Protein AF-G7II42-F1 (afdb_monomer)

Mean predicted aligned error: 12.79 Å

Sequence (200 aa):
MYIFYPSDPYLKIVRLKLKKIKVHRVPHITVDISMLFTLRVQNVDVYSMDFGAVDVAVSYRGKPLGHVTSKNGHVRAMGSSFVDADAEFSGIGVLPEIVLLLEDLAKGMVPFDTVSQVRGKMGILFFYFPIKAKLSCAVLVSTINQTIIRQHCLYEGQPPPLAWQVQPLLEHHVFPANFAKNLGFQDFRIRKKGTSAGRK

InterPro domains:
  IPR004864 Late embryogenesis abundant protein, LEA_2 subgroup [PF03168] (38-131)
  IPR044839 Protein NDR1-like [PTHR31234] (2-153)

Foldseek 3Di:
DPPPDFDAWDKDFAFKFWDDWDFDPPPFTFIKTKMKTKMKTFGQAQWKWWWAWKKKFKAAPLHTQGIWTWHTDIAHGRGIDIIMIIDIRTGHGDDPSVVVVVVCVVVQKGKMKMKIKIWTWTDDDPDTDTHIWIKIKIFIAGNVVSGTPDMDMDTPPDDPDPVVVPDDDDDPPPPDPCSVVVVPPDPPPPPDPDDDPDDD

Secondary structure (DSSP, 8-state):
---SSPPPPEEEEEEEEEEEEEEE-SSS-EEEEEEEEEEEEE--SSSEEEEEEEEEEEEETTEEEEEEEPPPEEE-TT-EEEEEEEEEEEEEES-HHHHHHHHHHHHTEEEEEEEEEEEEEEEETTEEEEEEEEEEEEEEEETTTTEEEEEEEEETTPPPPGGGTT--S-------TTHHHHTT----------------

Organism: Medicago truncatula (NCBI:txid3880)

Radius of gyration: 19.49 Å; Cα contacts (8 Å, |Δi|>4): 402; chains: 1; bounding box: 52×41×62 Å

Structure (mmCIF, N/CA/C/O backbone):
data_AF-G7II42-F1
#
_entry.id   AF-G7II42-F1
#
loop_
_atom_site.group_PDB
_atom_site.id
_atom_site.type_symbol
_atom_site.label_atom_id
_atom_site.label_alt_id
_atom_site.label_comp_id
_atom_site.label_asym_id
_atom_site.label_entity_id
_atom_site.label_seq_id
_atom_site.pdbx_PDB_ins_code
_atom_site.Cartn_x
_atom_site.Cartn_y
_atom_site.Cartn_z
_atom_site.occupancy
_atom_site.B_iso_or_equiv
_atom_site.auth_seq_id
_atom_site.auth_comp_id
_atom_site.auth_asym_id
_atom_site.auth_atom_id
_atom_site.pdbx_PDB_model_num
ATOM 1 N N . MET A 1 1 ? 23.371 -15.135 -23.039 1.00 35.47 1 MET A N 1
ATOM 2 C CA . MET A 1 1 ? 23.700 -13.804 -22.485 1.00 35.47 1 MET A CA 1
ATOM 3 C C . MET A 1 1 ? 22.418 -12.967 -22.472 1.00 35.47 1 MET A C 1
ATOM 5 O O . MET A 1 1 ? 22.012 -12.511 -23.528 1.00 35.47 1 MET A O 1
ATOM 9 N N . TYR A 1 2 ? 21.725 -12.850 -21.333 1.00 44.44 2 TYR A N 1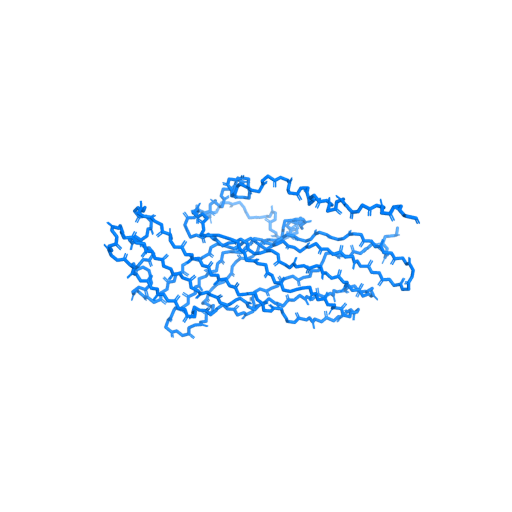
ATOM 10 C CA . TYR A 1 2 ? 20.439 -12.130 -21.201 1.00 44.44 2 TYR A CA 1
ATOM 11 C C . TYR A 1 2 ? 20.632 -10.835 -20.388 1.00 44.44 2 TYR A C 1
ATOM 13 O O . TYR A 1 2 ? 20.149 -10.721 -19.272 1.00 44.44 2 TYR A O 1
ATOM 21 N N . ILE A 1 3 ? 21.394 -9.876 -20.925 1.00 52.38 3 ILE A N 1
ATOM 22 C CA . ILE A 1 3 ? 21.749 -8.620 -20.222 1.00 52.38 3 ILE A CA 1
ATOM 23 C C . ILE A 1 3 ? 20.684 -7.516 -20.421 1.00 52.38 3 ILE A C 1
ATOM 25 O O . ILE A 1 3 ? 20.715 -6.496 -19.746 1.00 52.38 3 ILE A O 1
ATOM 29 N N . PHE A 1 4 ? 19.704 -7.721 -21.310 1.00 57.59 4 PHE A N 1
ATOM 30 C CA . PHE A 1 4 ? 18.747 -6.679 -21.722 1.00 57.59 4 PHE A CA 1
ATOM 31 C C . PHE A 1 4 ? 17.280 -6.970 -21.380 1.00 57.59 4 PHE A C 1
ATOM 33 O O . PHE A 1 4 ? 16.399 -6.245 -21.841 1.00 57.59 4 PHE A O 1
ATOM 40 N N . TYR A 1 5 ? 16.984 -8.030 -20.621 1.00 63.94 5 TYR A N 1
ATOM 41 C CA . TYR A 1 5 ? 15.602 -8.266 -20.203 1.00 63.94 5 TYR A CA 1
ATOM 42 C C . TYR A 1 5 ? 15.265 -7.341 -19.022 1.00 63.94 5 TYR A C 1
ATOM 44 O O . TYR A 1 5 ? 16.050 -7.300 -18.076 1.00 63.94 5 TYR A O 1
ATOM 52 N N . PRO A 1 6 ? 14.151 -6.588 -19.071 1.00 67.31 6 PRO A N 1
ATOM 53 C CA . PRO A 1 6 ? 13.771 -5.681 -17.992 1.00 67.31 6 PRO A CA 1
ATOM 54 C C . PRO A 1 6 ? 13.494 -6.461 -16.703 1.00 67.31 6 PRO A C 1
ATOM 56 O O . PRO A 1 6 ? 12.805 -7.484 -16.735 1.00 67.31 6 PRO A O 1
ATOM 59 N N . SER A 1 7 ? 14.027 -5.978 -15.584 1.00 71.62 7 SER A N 1
ATOM 60 C CA . SER A 1 7 ? 13.770 -6.546 -14.265 1.00 71.62 7 SER A CA 1
ATOM 61 C C . SER A 1 7 ? 12.446 -6.027 -13.707 1.00 71.62 7 SER A C 1
ATOM 63 O O . SER A 1 7 ? 11.923 -4.988 -14.117 1.00 71.62 7 SER A O 1
ATOM 65 N N . ASP A 1 8 ? 11.877 -6.751 -12.745 1.00 74.12 8 ASP A N 1
ATOM 66 C CA . ASP A 1 8 ? 10.716 -6.236 -12.032 1.00 74.12 8 ASP A CA 1
ATOM 67 C C . ASP A 1 8 ? 11.127 -5.087 -11.093 1.00 74.12 8 ASP A C 1
ATOM 69 O O . ASP A 1 8 ? 12.147 -5.175 -10.399 1.00 74.12 8 ASP A O 1
ATOM 73 N N . PRO A 1 9 ? 10.334 -4.005 -11.020 1.00 77.50 9 PRO A N 1
ATOM 74 C CA . PRO A 1 9 ? 10.596 -2.904 -10.106 1.00 77.50 9 PRO A CA 1
ATOM 75 C C . PRO A 1 9 ? 10.522 -3.362 -8.650 1.00 77.50 9 PRO A C 1
ATOM 77 O O . PRO A 1 9 ? 9.603 -4.073 -8.234 1.00 77.50 9 PRO A O 1
ATOM 80 N N . TYR A 1 10 ? 11.448 -2.865 -7.837 1.00 81.81 10 TYR A N 1
ATOM 81 C CA . TYR A 1 10 ? 11.448 -3.114 -6.407 1.00 81.81 10 TYR A CA 1
ATOM 82 C C . TYR A 1 10 ? 10.415 -2.215 -5.720 1.00 81.81 10 TYR A C 1
ATOM 84 O O . TYR A 1 10 ? 10.501 -0.985 -5.751 1.00 81.81 10 TYR A O 1
ATOM 92 N N . LEU A 1 11 ? 9.421 -2.836 -5.090 1.00 81.69 11 LEU A N 1
ATOM 93 C CA . LEU A 1 11 ? 8.343 -2.155 -4.373 1.00 81.69 11 LEU A CA 1
ATOM 94 C C . LEU A 1 11 ? 8.573 -2.263 -2.871 1.00 81.69 11 LEU A C 1
ATOM 96 O O . LEU A 1 11 ? 8.838 -3.350 -2.370 1.00 81.69 11 LEU A O 1
ATOM 100 N N . LYS A 1 12 ? 8.450 -1.163 -2.130 1.00 83.75 12 LYS A N 1
ATOM 101 C CA . LYS A 1 12 ? 8.554 -1.188 -0.667 1.00 83.75 12 LYS A CA 1
ATOM 102 C C . LYS A 1 12 ? 7.555 -0.244 -0.026 1.00 83.75 12 LYS A C 1
ATOM 104 O O . LYS A 1 12 ? 7.500 0.932 -0.375 1.00 83.75 12 LYS A O 1
ATOM 109 N N . ILE A 1 13 ? 6.821 -0.730 0.969 1.00 85.31 13 ILE A N 1
ATOM 110 C CA . ILE A 1 13 ? 5.979 0.121 1.810 1.00 85.31 13 ILE A CA 1
ATOM 111 C C . ILE A 1 13 ? 6.908 0.864 2.774 1.00 85.31 13 ILE A C 1
ATOM 113 O O . ILE A 1 13 ? 7.553 0.258 3.627 1.00 85.31 13 ILE A O 1
ATOM 117 N N . VAL A 1 14 ? 7.041 2.180 2.603 1.00 86.38 14 VAL A N 1
ATOM 118 C CA . VAL A 1 14 ? 7.910 3.006 3.463 1.00 86.38 14 VAL A CA 1
ATOM 119 C C . VAL A 1 14 ? 7.135 3.674 4.584 1.00 86.38 14 VAL A C 1
ATOM 121 O O . VAL A 1 14 ? 7.700 3.942 5.643 1.00 86.38 14 VAL A O 1
ATOM 124 N N . ARG A 1 15 ? 5.843 3.932 4.372 1.00 85.56 15 ARG A N 1
ATOM 125 C CA . ARG A 1 15 ? 4.982 4.536 5.382 1.00 85.56 15 ARG A CA 1
ATOM 126 C C . ARG A 1 15 ? 3.565 4.011 5.263 1.00 85.56 15 ARG A C 1
ATOM 128 O O . ARG A 1 15 ? 3.052 3.838 4.162 1.00 85.56 15 ARG A O 1
ATOM 135 N N . LEU A 1 16 ? 2.937 3.817 6.412 1.00 86.25 16 LEU A N 1
ATOM 136 C CA . LEU A 1 16 ? 1.522 3.510 6.528 1.00 86.25 16 LEU A CA 1
ATOM 137 C C . LEU A 1 16 ? 0.970 4.356 7.670 1.00 86.25 16 LEU A C 1
ATOM 139 O O . LEU A 1 16 ? 1.427 4.245 8.807 1.00 86.25 16 LEU A O 1
ATOM 143 N N . LYS A 1 17 ? 0.029 5.242 7.349 1.00 84.81 17 LYS A N 1
ATOM 144 C CA . LYS A 1 17 ? -0.567 6.182 8.295 1.00 84.81 17 LYS A CA 1
ATOM 145 C C . LYS A 1 17 ? -2.069 5.970 8.365 1.00 84.81 17 LYS A C 1
ATOM 147 O O . LYS A 1 17 ? -2.764 6.116 7.366 1.00 84.81 17 LYS A O 1
ATOM 152 N N . LEU A 1 18 ? -2.579 5.700 9.559 1.00 84.25 18 LEU A N 1
ATOM 153 C CA . LEU A 1 18 ? -4.013 5.660 9.817 1.00 84.25 18 LEU A CA 1
ATOM 154 C C . LEU A 1 18 ? -4.521 7.104 9.940 1.00 84.25 18 LEU A C 1
ATOM 156 O O . LEU A 1 18 ? -4.151 7.818 10.869 1.00 84.25 18 LEU A O 1
ATOM 160 N N . LYS A 1 19 ? -5.297 7.571 8.958 1.00 85.62 19 LYS A N 1
ATOM 161 C CA . LYS A 1 19 ? -5.809 8.949 8.909 1.00 85.62 19 LYS A CA 1
ATOM 162 C C . LYS A 1 19 ? -7.048 9.117 9.775 1.00 85.62 19 LYS A C 1
ATOM 164 O O . LYS A 1 19 ? -7.160 10.106 10.494 1.00 85.62 19 LYS A O 1
ATOM 169 N N . LYS A 1 20 ? -7.996 8.188 9.666 1.00 83.75 20 LYS A N 1
ATOM 170 C CA . LYS A 1 20 ? -9.305 8.322 10.301 1.00 83.75 20 LYS A CA 1
ATOM 171 C C . LYS A 1 20 ? -9.901 6.961 10.603 1.00 83.75 20 LYS A C 1
ATOM 173 O O . LYS A 1 20 ? -9.785 6.051 9.795 1.00 83.75 20 LYS A O 1
ATOM 178 N N . ILE A 1 21 ? -10.560 6.857 11.749 1.00 81.00 21 ILE A N 1
ATOM 179 C CA . ILE A 1 21 ? -11.381 5.707 12.113 1.00 81.00 21 ILE A CA 1
ATOM 180 C C . ILE A 1 21 ? -12.701 6.269 12.614 1.00 81.00 21 ILE A C 1
ATOM 182 O O . ILE A 1 21 ? -12.714 7.096 13.526 1.00 81.00 21 ILE A O 1
ATOM 186 N N . LYS A 1 22 ? -13.808 5.859 12.011 1.00 82.00 22 LYS A N 1
ATOM 187 C CA . LYS A 1 22 ? -15.149 6.195 12.477 1.00 82.00 22 LYS A CA 1
ATOM 188 C C . LYS A 1 22 ? -15.902 4.908 12.728 1.00 82.00 22 LYS A C 1
ATOM 190 O O . LYS A 1 22 ? -15.990 4.068 11.846 1.00 82.00 22 LYS A O 1
ATOM 195 N N . VAL A 1 23 ? -16.464 4.778 13.919 1.00 80.31 23 VAL A N 1
ATOM 196 C CA . VAL A 1 23 ? -17.334 3.655 14.261 1.00 80.31 23 VAL A CA 1
ATOM 197 C C . VAL A 1 23 ? -18.765 4.166 14.252 1.00 80.31 23 VAL A C 1
ATOM 199 O O . VAL A 1 23 ? -19.125 5.013 15.071 1.00 80.31 23 VAL A O 1
ATOM 202 N N . HIS A 1 24 ? -19.578 3.660 13.335 1.00 80.75 24 HIS A N 1
ATOM 203 C CA . HIS A 1 24 ? -21.011 3.914 13.312 1.00 80.75 24 HIS A CA 1
ATOM 204 C C . HIS A 1 24 ? -21.703 2.775 14.054 1.00 80.75 24 HIS A C 1
ATOM 206 O O . HIS A 1 24 ? -21.434 1.609 13.794 1.00 80.75 24 HIS A O 1
ATOM 212 N N . ARG A 1 25 ? -22.555 3.103 15.030 1.00 72.75 25 ARG A N 1
ATOM 213 C CA . ARG A 1 25 ? -23.251 2.108 15.870 1.00 72.75 25 ARG A CA 1
ATOM 214 C C . ARG A 1 25 ? -24.698 1.845 15.435 1.00 72.75 25 ARG A C 1
ATOM 216 O O . ARG A 1 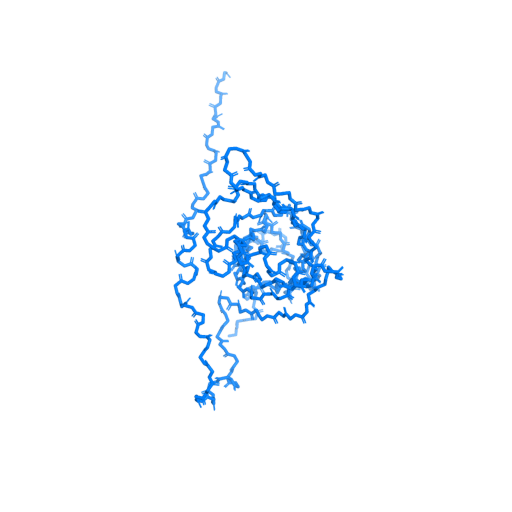25 ? -25.312 0.927 15.962 1.00 72.75 25 ARG A O 1
ATOM 223 N N . VAL A 1 26 ? -25.247 2.641 14.513 1.00 69.38 26 VAL A N 1
ATOM 224 C CA . VAL A 1 26 ? -26.668 2.620 14.116 1.00 69.38 26 VAL A CA 1
ATOM 225 C C . VAL A 1 26 ? -26.775 2.769 12.590 1.00 69.38 26 VAL A C 1
ATOM 227 O O . VAL A 1 26 ? -26.099 3.648 12.054 1.00 69.38 26 VAL A O 1
ATOM 230 N N . PRO A 1 27 ? -27.607 1.974 11.879 1.00 64.88 27 PRO A N 1
ATOM 231 C CA . PRO A 1 27 ? -28.456 0.872 12.367 1.00 64.88 27 PRO A CA 1
ATOM 232 C C . PRO A 1 27 ? -27.697 -0.445 12.633 1.00 64.88 27 PRO A C 1
ATOM 234 O O . PRO A 1 27 ? -28.205 -1.305 13.345 1.00 64.88 27 PRO A O 1
ATOM 237 N N . HIS A 1 28 ? -26.470 -0.584 12.122 1.00 72.00 28 HIS A N 1
ATOM 238 C CA . HIS A 1 28 ? -25.566 -1.711 12.374 1.00 72.00 28 HIS A CA 1
ATOM 239 C C . HIS A 1 28 ? -24.175 -1.187 12.754 1.00 72.00 28 HIS A C 1
ATOM 241 O O . HIS A 1 28 ? -23.817 -0.075 12.364 1.00 72.00 28 HIS A O 1
ATOM 247 N N . ILE A 1 29 ? -23.388 -1.976 13.498 1.00 73.38 29 ILE A N 1
ATOM 248 C CA . ILE A 1 29 ? -22.002 -1.611 13.821 1.00 73.38 29 ILE A CA 1
ATOM 249 C C . ILE A 1 29 ? -21.168 -1.695 12.540 1.00 73.38 29 ILE A C 1
ATOM 251 O O . ILE A 1 29 ? -20.932 -2.788 12.024 1.00 73.38 29 ILE A O 1
ATOM 255 N N . THR A 1 30 ? -20.721 -0.548 12.039 1.00 77.38 30 THR A N 1
ATOM 256 C CA . THR A 1 30 ? -19.795 -0.453 10.911 1.00 77.38 30 THR A CA 1
ATOM 257 C C . THR A 1 30 ? -18.585 0.386 11.283 1.00 77.38 30 THR A C 1
ATOM 259 O O . THR A 1 30 ? -18.653 1.279 12.134 1.00 77.38 30 THR A O 1
ATOM 262 N N . VAL A 1 31 ? -17.453 0.084 10.657 1.00 79.19 31 VAL A N 1
ATOM 263 C CA . VAL A 1 31 ? -16.225 0.856 10.836 1.00 79.19 31 VAL A CA 1
ATOM 264 C C . VAL A 1 31 ? -15.793 1.409 9.490 1.00 79.19 31 VAL A C 1
ATOM 266 O O . VAL A 1 31 ? -15.633 0.662 8.526 1.00 79.19 31 VAL A O 1
ATOM 269 N N . ASP A 1 32 ? -15.579 2.719 9.454 1.00 83.00 32 ASP A N 1
ATOM 270 C CA . ASP A 1 32 ? -14.931 3.391 8.343 1.00 83.00 32 ASP A CA 1
ATOM 2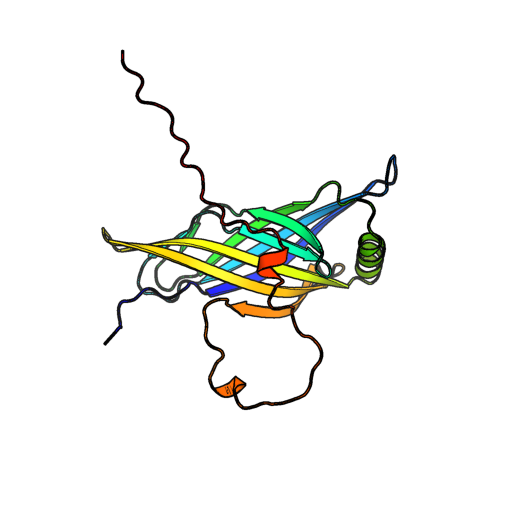71 C C . ASP A 1 32 ? -13.488 3.679 8.723 1.00 83.00 32 ASP A C 1
ATOM 273 O O . ASP A 1 32 ? -13.210 4.256 9.780 1.00 83.00 32 ASP A O 1
ATOM 277 N N . ILE A 1 33 ? -12.567 3.291 7.855 1.00 82.56 33 ILE A N 1
ATOM 278 C CA . ILE A 1 33 ? -11.140 3.424 8.083 1.00 82.56 33 ILE A CA 1
ATOM 279 C C . ILE A 1 33 ? -10.513 4.105 6.879 1.00 82.56 33 ILE A C 1
ATOM 281 O O . ILE A 1 33 ? -10.601 3.617 5.757 1.00 82.56 33 ILE A O 1
ATOM 285 N N . SER A 1 34 ? -9.827 5.213 7.125 1.00 86.12 34 SER A N 1
ATOM 286 C CA . SER A 1 34 ? -9.025 5.905 6.126 1.00 86.12 34 SER A CA 1
ATOM 287 C C . SER A 1 34 ? -7.548 5.713 6.448 1.00 86.12 34 SER A C 1
ATOM 289 O O . SER A 1 34 ? -7.109 5.996 7.567 1.00 86.12 34 SER A O 1
ATOM 291 N N . MET A 1 35 ? -6.764 5.274 5.471 1.00 85.19 35 MET A N 1
ATOM 292 C CA . MET A 1 35 ? -5.321 5.067 5.586 1.00 85.19 35 MET A CA 1
ATOM 293 C C . MET A 1 35 ? -4.596 5.755 4.433 1.00 85.19 35 MET A C 1
ATOM 295 O O . MET A 1 35 ? -5.143 5.926 3.353 1.00 85.19 35 MET A O 1
ATOM 299 N N . LEU A 1 36 ? -3.345 6.132 4.657 1.00 86.62 36 LEU A N 1
ATOM 300 C CA . LEU A 1 36 ? -2.440 6.620 3.629 1.00 86.62 36 LEU A CA 1
ATOM 301 C C . LEU A 1 36 ? -1.220 5.709 3.590 1.00 86.62 36 LEU A C 1
ATOM 303 O O . LEU A 1 36 ? -0.508 5.570 4.588 1.00 86.62 36 LEU A O 1
ATOM 307 N N . PHE A 1 37 ? -0.986 5.115 2.430 1.00 86.88 37 PHE A N 1
ATOM 308 C CA . PHE A 1 37 ? 0.178 4.295 2.147 1.00 86.88 37 PHE A CA 1
ATOM 309 C C . PHE A 1 37 ? 1.157 5.109 1.312 1.00 86.88 37 PHE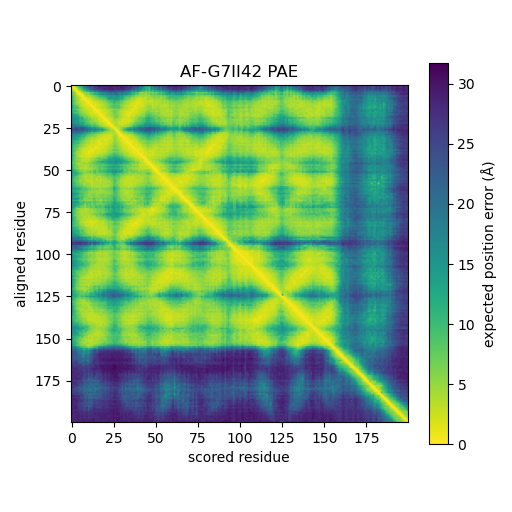 A C 1
ATOM 311 O O . PHE A 1 37 ? 0.773 5.665 0.290 1.00 86.88 37 PHE A O 1
ATOM 318 N N . THR A 1 38 ? 2.422 5.138 1.714 1.00 87.81 38 THR A N 1
ATOM 319 C CA . THR A 1 38 ? 3.506 5.652 0.876 1.00 87.81 38 THR A CA 1
ATOM 320 C C . THR A 1 38 ? 4.349 4.469 0.431 1.00 87.81 38 THR A C 1
ATOM 322 O O . THR A 1 38 ? 4.980 3.780 1.242 1.00 87.81 38 THR A O 1
ATOM 325 N N . LEU A 1 39 ? 4.352 4.237 -0.875 1.00 86.62 39 LEU A N 1
ATOM 326 C CA . LEU A 1 39 ? 5.123 3.203 -1.543 1.00 86.62 39 LEU A CA 1
ATOM 327 C C . LEU A 1 39 ? 6.361 3.823 -2.173 1.00 86.62 39 LEU A C 1
ATOM 329 O O . LEU A 1 39 ? 6.284 4.838 -2.859 1.00 86.62 39 LEU A O 1
ATOM 333 N N . ARG A 1 40 ? 7.510 3.188 -1.983 1.00 86.94 40 ARG A N 1
ATOM 334 C CA . ARG A 1 40 ? 8.713 3.467 -2.755 1.00 86.94 40 ARG A CA 1
ATOM 335 C C . ARG A 1 40 ? 8.772 2.478 -3.907 1.00 86.94 40 ARG A C 1
ATOM 337 O O . ARG A 1 40 ? 8.883 1.275 -3.679 1.00 86.94 40 ARG A O 1
ATOM 344 N N . VAL A 1 41 ? 8.706 3.003 -5.121 1.00 85.38 41 VAL A N 1
ATOM 345 C CA . VAL A 1 41 ? 8.922 2.254 -6.358 1.00 85.38 41 VAL A CA 1
ATOM 346 C C . VAL A 1 41 ? 10.341 2.546 -6.808 1.00 85.38 41 VAL A C 1
ATOM 348 O O . VAL A 1 41 ? 10.670 3.691 -7.114 1.00 85.38 41 VAL A O 1
ATOM 351 N N . GLN A 1 42 ? 11.196 1.535 -6.805 1.00 84.50 42 GLN A N 1
ATOM 352 C CA . GLN A 1 42 ? 12.576 1.645 -7.243 1.00 84.50 42 GLN A CA 1
ATOM 353 C C . GLN A 1 42 ? 12.768 0.848 -8.526 1.00 84.50 42 GLN A C 1
ATOM 355 O O . GLN A 1 42 ? 12.502 -0.348 -8.587 1.00 84.50 42 GLN A O 1
ATOM 360 N N . ASN A 1 43 ? 13.246 1.543 -9.544 1.00 83.88 43 ASN A N 1
ATOM 361 C CA . ASN A 1 43 ? 13.631 0.964 -10.808 1.00 83.88 43 ASN A CA 1
ATOM 362 C C . ASN A 1 43 ? 15.132 0.675 -10.755 1.00 83.88 43 ASN A C 1
ATOM 364 O O . ASN A 1 43 ? 15.926 1.599 -10.591 1.00 83.88 43 ASN A O 1
ATOM 368 N N . VAL A 1 44 ? 15.510 -0.598 -10.831 1.00 79.81 44 VAL A N 1
ATOM 369 C CA . VAL A 1 44 ? 16.920 -1.023 -10.847 1.00 79.81 44 VAL A CA 1
ATOM 370 C C . VAL A 1 44 ? 17.488 -1.080 -12.265 1.00 79.81 44 VAL A C 1
ATOM 372 O O . VAL A 1 44 ? 18.700 -1.190 -12.435 1.00 79.81 44 VAL A O 1
ATOM 375 N N . ASP A 1 45 ? 16.631 -0.960 -13.278 1.00 76.38 45 ASP A N 1
ATOM 376 C CA . ASP A 1 45 ? 17.021 -1.077 -14.671 1.00 76.38 45 ASP A CA 1
ATOM 377 C C . ASP A 1 45 ? 17.483 0.253 -15.269 1.00 76.38 45 ASP A C 1
ATOM 379 O O . ASP A 1 45 ? 17.137 1.353 -14.826 1.00 76.38 45 ASP A O 1
ATOM 383 N N . VAL A 1 46 ? 18.247 0.136 -16.354 1.00 77.38 46 VAL A N 1
ATOM 384 C CA . VAL A 1 46 ? 18.742 1.261 -17.164 1.00 77.38 46 VAL A CA 1
ATOM 385 C C . VAL A 1 46 ? 17.659 1.910 -18.035 1.00 77.38 46 VAL A C 1
ATOM 387 O O . VAL A 1 46 ? 17.894 2.950 -18.647 1.00 77.38 46 VAL A O 1
ATOM 390 N N . TYR A 1 47 ? 16.470 1.312 -18.102 1.00 81.00 47 TYR A N 1
ATOM 391 C CA . TYR A 1 47 ? 15.320 1.827 -18.846 1.00 81.00 47 TYR A CA 1
ATOM 392 C C . TYR A 1 47 ? 14.456 2.694 -17.940 1.00 81.00 47 TYR A C 1
ATOM 394 O O . TYR A 1 47 ? 14.342 2.407 -16.757 1.00 81.00 47 TYR A O 1
ATOM 402 N N . SER A 1 48 ? 13.801 3.727 -18.468 1.00 82.12 48 SER A N 1
ATOM 403 C CA . SER A 1 48 ? 12.776 4.443 -17.700 1.00 82.12 48 SER A CA 1
ATOM 404 C C . SER A 1 48 ? 11.497 3.613 -17.596 1.00 82.12 48 SER A C 1
ATOM 406 O O . SER A 1 48 ? 11.162 2.855 -18.508 1.00 82.12 48 SER A O 1
ATOM 408 N N . MET A 1 49 ? 10.772 3.767 -16.493 1.00 82.44 49 MET A N 1
ATOM 409 C CA . MET A 1 49 ? 9.548 3.032 -16.213 1.00 82.44 49 MET A CA 1
ATOM 410 C C . MET A 1 49 ? 8.368 3.986 -16.056 1.00 82.44 49 MET A C 1
ATOM 412 O O . MET A 1 49 ? 8.302 4.757 -15.100 1.00 82.44 49 MET A O 1
ATOM 416 N N . ASP A 1 50 ? 7.393 3.861 -16.949 1.00 84.00 50 ASP A N 1
ATOM 417 C CA . ASP A 1 50 ? 6.076 4.471 -16.810 1.00 84.00 50 ASP A CA 1
ATOM 418 C C . ASP A 1 50 ? 5.118 3.437 -16.235 1.00 84.00 50 ASP A C 1
ATOM 420 O O . ASP A 1 50 ? 4.768 2.453 -16.892 1.00 84.00 50 ASP A O 1
ATOM 424 N N . PHE A 1 51 ? 4.665 3.635 -15.005 1.00 79.12 51 PHE A N 1
ATOM 425 C CA . PHE A 1 51 ? 3.666 2.761 -14.407 1.00 79.12 51 PHE A CA 1
ATOM 426 C C . PHE A 1 51 ? 2.316 3.455 -14.309 1.00 79.12 51 PHE A C 1
ATOM 428 O O . PHE A 1 51 ? 2.202 4.671 -14.138 1.00 79.12 51 PHE A O 1
ATOM 435 N N . GLY A 1 52 ? 1.266 2.651 -14.473 1.00 80.88 52 GLY A N 1
ATOM 436 C CA . GLY A 1 52 ? -0.098 3.097 -14.242 1.00 80.88 52 GLY A CA 1
ATOM 437 C C . 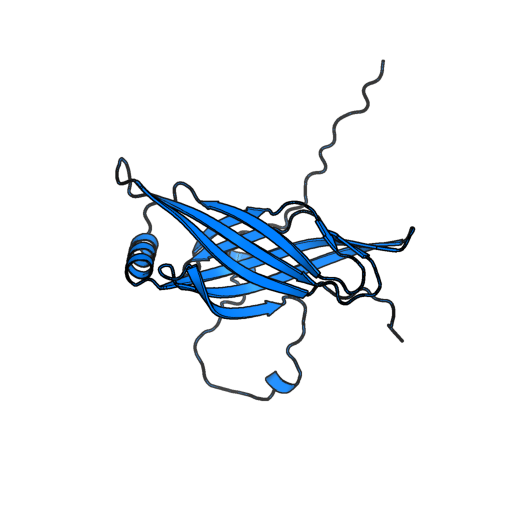GLY A 1 52 ? -0.368 3.293 -12.751 1.00 80.88 52 GLY A C 1
ATOM 438 O O . GLY A 1 52 ? 0.537 3.508 -11.952 1.00 80.88 52 GLY A O 1
ATOM 439 N N . ALA A 1 53 ? -1.633 3.195 -12.363 1.00 79.50 53 ALA A N 1
ATOM 440 C CA . ALA A 1 53 ? -1.986 3.130 -10.952 1.00 79.50 53 ALA A CA 1
ATOM 441 C C . ALA A 1 53 ? -1.373 1.879 -10.296 1.00 79.50 53 ALA A C 1
ATOM 443 O O . ALA A 1 53 ? -1.398 0.790 -10.880 1.00 79.50 53 ALA A O 1
ATOM 444 N N . VAL A 1 54 ? -0.840 2.038 -9.086 1.00 82.19 54 VAL A N 1
ATOM 445 C CA . VAL A 1 54 ? -0.496 0.925 -8.200 1.00 82.19 54 VAL A CA 1
ATOM 446 C C . VAL A 1 54 ? -1.759 0.532 -7.456 1.00 82.19 54 VAL A C 1
ATOM 448 O O . VAL A 1 54 ? -2.326 1.360 -6.747 1.00 82.19 54 VAL A O 1
ATOM 451 N N . ASP A 1 55 ? -2.202 -0.706 -7.634 1.00 83.88 55 ASP A N 1
ATOM 452 C CA . ASP A 1 55 ? -3.329 -1.256 -6.887 1.00 83.88 55 ASP A CA 1
ATOM 453 C C . ASP A 1 55 ? -2.799 -1.922 -5.615 1.00 83.88 55 ASP A C 1
ATOM 455 O O . ASP A 1 55 ? -1.874 -2.730 -5.677 1.00 83.88 55 ASP A O 1
ATOM 459 N N . VAL A 1 56 ? -3.335 -1.552 -4.461 1.00 85.12 56 VAL A N 1
ATOM 460 C CA . VAL A 1 56 ? -2.994 -2.108 -3.156 1.00 85.12 56 VAL A CA 1
ATOM 461 C C . VAL A 1 56 ? -4.268 -2.639 -2.529 1.00 85.12 56 VAL A C 1
ATOM 463 O O . VAL A 1 56 ? -5.104 -1.876 -2.048 1.00 85.12 56 VAL A O 1
ATOM 466 N N . ALA A 1 57 ? -4.402 -3.956 -2.487 1.00 85.69 57 ALA A N 1
ATOM 467 C CA . ALA A 1 57 ? -5.419 -4.615 -1.692 1.00 85.69 57 ALA A CA 1
ATOM 468 C C . ALA A 1 57 ? -4.960 -4.702 -0.239 1.00 85.69 57 ALA A C 1
ATOM 470 O O . ALA A 1 57 ? -3.819 -5.071 0.040 1.00 85.69 57 ALA A O 1
ATOM 471 N N . VAL A 1 58 ? -5.856 -4.384 0.688 1.00 86.06 58 VAL A N 1
ATOM 472 C CA . VAL A 1 58 ? -5.599 -4.427 2.127 1.00 86.06 58 VAL A CA 1
ATOM 473 C C . VAL A 1 58 ? -6.576 -5.400 2.758 1.00 86.06 58 VAL A C 1
ATOM 475 O O . VAL A 1 58 ? -7.769 -5.406 2.455 1.00 86.06 58 VAL A O 1
ATOM 478 N N . SER A 1 59 ? -6.056 -6.240 3.636 1.00 85.62 59 SER A N 1
ATOM 479 C CA . SER A 1 59 ? -6.794 -7.259 4.361 1.00 85.62 59 SER A CA 1
ATOM 480 C C . SER A 1 59 ? -6.398 -7.248 5.828 1.00 85.62 59 SER A C 1
ATOM 482 O O . SER A 1 59 ? -5.281 -6.884 6.192 1.00 85.62 59 SER A O 1
ATOM 484 N N . TYR A 1 60 ? -7.323 -7.662 6.679 1.00 85.00 60 TYR A N 1
ATOM 485 C CA . TYR A 1 60 ? -7.095 -7.834 8.104 1.00 85.00 60 TYR A CA 1
ATOM 486 C C . TYR A 1 60 ? -7.447 -9.268 8.481 1.00 85.00 60 TYR A C 1
ATOM 488 O O . TYR A 1 60 ? -8.569 -9.711 8.236 1.00 85.00 60 TYR A O 1
ATOM 496 N N . ARG A 1 61 ? -6.474 -10.009 9.028 1.00 82.94 61 ARG A N 1
ATOM 497 C CA . ARG A 1 61 ? -6.630 -11.423 9.427 1.00 82.94 61 ARG A CA 1
ATOM 498 C C . ARG A 1 61 ? -7.290 -12.286 8.337 1.00 82.94 61 ARG A C 1
ATOM 500 O O . ARG A 1 61 ? -8.188 -13.077 8.606 1.00 82.94 61 ARG A O 1
ATOM 507 N N . GLY A 1 62 ? -6.873 -12.102 7.083 1.00 76.69 62 GLY A N 1
ATOM 508 C CA . GLY A 1 62 ? -7.425 -12.837 5.939 1.00 76.69 62 GLY A CA 1
ATOM 509 C C . GLY A 1 62 ? -8.782 -12.368 5.411 1.00 76.69 62 GLY A C 1
ATOM 510 O O . GLY A 1 62 ? -9.291 -12.976 4.470 1.00 76.69 62 GLY A O 1
ATOM 511 N N . LYS A 1 63 ? -9.362 -11.290 5.951 1.00 78.25 63 LYS A N 1
ATOM 512 C CA . LYS A 1 63 ? -10.570 -10.660 5.402 1.00 78.25 63 LYS A CA 1
ATOM 513 C C . LYS A 1 63 ? -10.208 -9.426 4.573 1.00 78.25 63 LYS A C 1
ATOM 515 O O . LYS A 1 63 ? -9.531 -8.545 5.107 1.00 78.25 63 LYS A O 1
ATOM 520 N N . PRO A 1 64 ? -10.654 -9.324 3.307 1.00 77.12 64 PRO A N 1
ATOM 521 C CA . PRO A 1 64 ? -10.420 -8.131 2.504 1.00 77.12 64 PRO A CA 1
ATOM 522 C C . PRO A 1 64 ? -11.145 -6.936 3.123 1.00 77.12 64 PRO A C 1
ATOM 524 O O . PRO A 1 64 ? -12.355 -6.980 3.329 1.00 77.12 64 PRO A O 1
ATOM 527 N N . LEU A 1 65 ? -10.401 -5.868 3.406 1.00 78.69 65 LEU A N 1
ATOM 528 C CA . LEU A 1 65 ? -10.966 -4.575 3.798 1.00 78.69 65 LEU A CA 1
ATOM 529 C C . LEU A 1 65 ? -11.330 -3.748 2.561 1.00 78.69 65 LEU A C 1
ATOM 531 O O . LEU A 1 65 ? -12.323 -3.028 2.563 1.00 78.69 65 LEU A O 1
ATOM 535 N N . GLY A 1 66 ? -10.541 -3.883 1.493 1.00 78.31 66 GLY A N 1
ATOM 536 C CA . GLY A 1 66 ? -10.783 -3.253 0.200 1.00 78.31 66 GLY A CA 1
ATOM 537 C C . GLY A 1 66 ? -9.503 -3.123 -0.619 1.00 78.31 66 GLY A C 1
ATOM 538 O O . GLY A 1 66 ? -8.475 -3.716 -0.288 1.00 78.31 66 GLY A O 1
ATOM 539 N N . HIS A 1 67 ? -9.565 -2.326 -1.682 1.00 78.94 67 HIS A N 1
ATOM 540 C CA . HIS A 1 67 ? -8.422 -2.010 -2.533 1.00 78.94 67 HIS A CA 1
ATOM 541 C C . HIS A 1 67 ? -8.266 -0.504 -2.711 1.00 78.94 67 HIS A C 1
ATOM 543 O O . HIS A 1 67 ? -9.202 0.271 -2.525 1.00 78.94 67 HIS A O 1
ATOM 549 N N . VAL A 1 68 ? -7.050 -0.106 -3.054 1.00 79.38 68 VAL A N 1
ATOM 550 C CA . VAL A 1 68 ? -6.613 1.280 -3.112 1.00 79.38 68 VAL A CA 1
ATOM 551 C C . VAL A 1 68 ? -5.808 1.457 -4.373 1.00 79.38 68 VAL A C 1
ATOM 553 O O . VAL A 1 68 ? -4.891 0.687 -4.624 1.00 79.38 68 VAL A O 1
ATOM 556 N N . THR A 1 69 ? -6.098 2.487 -5.149 1.00 80.50 69 THR A N 1
ATOM 557 C CA . THR A 1 69 ? -5.332 2.774 -6.361 1.00 80.50 69 THR A CA 1
ATOM 558 C C . THR A 1 69 ? -4.547 4.061 -6.194 1.00 80.50 69 THR A C 1
ATOM 560 O O . THR A 1 69 ? -5.120 5.100 -5.861 1.00 80.50 69 THR A O 1
ATOM 563 N N . SER A 1 70 ? -3.246 4.020 -6.461 1.00 82.19 70 SER A N 1
ATOM 564 C CA . SER A 1 70 ? -2.432 5.228 -6.549 1.00 82.19 70 SER A CA 1
ATOM 565 C C . SER A 1 70 ? -2.641 5.957 -7.874 1.00 82.19 70 SER A C 1
ATOM 567 O O . SER A 1 70 ? -3.179 5.418 -8.843 1.00 82.19 70 SER A O 1
ATOM 569 N N . LYS A 1 71 ? -2.116 7.180 -7.957 1.00 79.12 71 LYS A N 1
ATOM 570 C CA . LYS A 1 71 ? -1.942 7.852 -9.248 1.00 79.12 71 LYS A CA 1
ATOM 571 C C . LYS A 1 71 ? -0.853 7.158 -10.073 1.00 79.12 71 LYS A C 1
ATOM 573 O O . LYS A 1 71 ? 0.010 6.464 -9.530 1.00 79.12 71 LYS A O 1
ATOM 578 N N . ASN A 1 72 ? -0.931 7.352 -11.384 1.00 82.31 72 ASN A N 1
ATOM 579 C CA . ASN A 1 72 ? 0.113 6.998 -12.338 1.00 82.31 72 ASN A CA 1
ATOM 580 C C . ASN A 1 72 ? 1.414 7.754 -12.038 1.00 82.31 72 ASN A C 1
ATOM 582 O O . ASN A 1 72 ? 1.392 8.855 -11.486 1.00 82.31 72 ASN A O 1
ATOM 586 N N . GLY A 1 73 ? 2.548 7.158 -12.399 1.00 82.06 73 GLY A N 1
ATOM 587 C CA . GLY A 1 73 ? 3.852 7.732 -12.102 1.00 82.06 73 GLY A CA 1
ATOM 588 C C . GLY A 1 73 ? 4.933 7.323 -13.090 1.00 82.06 73 GLY A C 1
ATOM 589 O O . GLY A 1 73 ? 4.810 6.347 -13.828 1.00 82.06 73 GLY A O 1
ATOM 590 N N . HIS A 1 74 ? 6.011 8.099 -13.073 1.00 86.06 74 HIS A N 1
ATOM 591 C CA . HIS A 1 74 ? 7.206 7.867 -13.870 1.00 86.06 74 HIS A CA 1
ATOM 592 C C . HIS A 1 74 ? 8.401 7.669 -12.937 1.00 86.06 74 HIS A C 1
ATOM 594 O O . HIS A 1 74 ? 8.642 8.487 -12.044 1.00 86.06 74 HIS A O 1
ATOM 600 N N . VAL A 1 75 ? 9.159 6.594 -13.145 1.00 84.19 75 VAL A N 1
ATOM 601 C CA . VAL A 1 75 ? 10.443 6.354 -12.481 1.00 84.19 75 VAL A CA 1
ATOM 602 C C . VAL A 1 75 ? 11.540 6.405 -13.530 1.00 84.19 75 VAL A C 1
ATOM 604 O O . VAL A 1 75 ? 11.528 5.658 -14.508 1.00 84.19 75 VAL A O 1
ATOM 607 N N . ARG A 1 76 ? 12.522 7.279 -13.314 1.00 84.50 76 ARG A N 1
ATOM 608 C CA . ARG A 1 76 ? 13.707 7.350 -14.174 1.00 84.50 76 ARG A CA 1
ATOM 609 C C . ARG A 1 76 ? 14.509 6.045 -14.097 1.00 84.50 76 ARG A C 1
ATOM 611 O O . ARG A 1 76 ? 14.358 5.268 -13.152 1.00 84.50 76 ARG A O 1
ATOM 618 N N . ALA A 1 77 ? 15.368 5.824 -15.087 1.00 82.38 77 ALA A N 1
ATOM 619 C CA . ALA A 1 77 ? 16.354 4.746 -15.062 1.00 82.38 77 ALA A CA 1
ATOM 620 C C . ALA A 1 77 ? 17.178 4.792 -13.767 1.00 82.38 77 ALA A C 1
ATOM 622 O O . ALA A 1 77 ? 17.587 5.877 -13.346 1.00 82.38 77 ALA A O 1
ATOM 623 N N . MET A 1 78 ? 17.376 3.635 -13.127 1.00 81.62 78 MET A N 1
ATOM 624 C CA . MET A 1 78 ? 18.078 3.489 -11.840 1.00 81.62 78 MET A CA 1
ATOM 625 C C . MET A 1 78 ? 17.554 4.410 -10.716 1.00 81.62 78 MET A C 1
ATOM 627 O O . MET A 1 78 ? 18.256 4.714 -9.750 1.00 81.62 78 MET A O 1
ATOM 631 N N . GLY A 1 79 ? 16.320 4.902 -10.850 1.00 84.75 79 GLY A N 1
ATOM 632 C CA . GLY A 1 79 ? 15.716 5.879 -9.955 1.00 84.75 79 GLY A CA 1
ATOM 633 C C . GLY A 1 79 ? 14.773 5.256 -8.932 1.00 84.75 79 GLY A C 1
ATOM 634 O O . GLY A 1 79 ? 14.379 4.095 -9.018 1.00 84.75 79 GLY A O 1
ATOM 635 N N . SER A 1 80 ? 14.334 6.067 -7.971 1.00 87.25 80 SER A N 1
ATOM 636 C CA . SER A 1 80 ? 13.198 5.716 -7.118 1.00 87.25 80 SER A CA 1
ATOM 637 C C . SER A 1 80 ? 12.194 6.852 -7.049 1.00 87.25 80 SER A C 1
ATOM 639 O O . SER A 1 80 ? 12.590 8.014 -7.003 1.00 87.25 80 SER A O 1
ATOM 641 N N . SER A 1 81 ? 10.914 6.507 -7.002 1.00 87.50 81 SER A N 1
ATOM 642 C CA . SER A 1 81 ? 9.808 7.441 -6.829 1.00 87.50 81 SER A CA 1
ATOM 643 C C . SER A 1 81 ? 8.971 7.046 -5.616 1.00 87.50 81 SER A C 1
ATOM 645 O O . SER A 1 81 ? 8.849 5.860 -5.295 1.00 87.50 81 SER A O 1
ATOM 647 N N . PHE A 1 82 ? 8.416 8.043 -4.933 1.00 88.44 82 PHE A N 1
ATOM 648 C CA . PHE A 1 82 ? 7.494 7.850 -3.820 1.00 88.44 82 PHE A CA 1
ATOM 649 C C . PHE A 1 82 ? 6.076 8.087 -4.314 1.00 88.44 82 PHE A C 1
ATOM 651 O O . PHE A 1 82 ? 5.787 9.102 -4.945 1.00 88.44 82 PHE A O 1
ATOM 658 N N . VAL A 1 83 ? 5.207 7.128 -4.037 1.00 86.44 83 VAL A N 1
ATOM 659 C CA . VAL A 1 83 ? 3.836 7.104 -4.515 1.00 86.44 83 VAL A CA 1
ATOM 660 C C . VAL A 1 83 ? 2.922 6.994 -3.315 1.00 86.44 83 VAL A C 1
ATOM 662 O O . VAL A 1 83 ? 2.977 6.017 -2.569 1.00 86.44 83 VAL A O 1
ATOM 665 N N . ASP A 1 84 ? 2.075 7.998 -3.157 1.00 87.50 84 ASP A N 1
ATOM 666 C CA . ASP A 1 84 ? 1.046 8.009 -2.135 1.00 87.50 84 ASP A CA 1
ATOM 667 C C . ASP A 1 84 ? -0.241 7.369 -2.670 1.00 87.50 84 ASP A C 1
ATOM 669 O O . ASP A 1 84 ? -0.694 7.653 -3.785 1.00 87.50 84 ASP A O 1
ATOM 673 N N . ALA A 1 85 ? -0.818 6.483 -1.864 1.00 84.00 85 ALA A N 1
ATOM 674 C CA . ALA A 1 85 ? -2.065 5.787 -2.126 1.00 84.00 85 ALA A CA 1
ATOM 675 C C . ALA A 1 85 ? -3.013 5.992 -0.937 1.00 84.00 85 ALA A C 1
ATOM 677 O O . ALA A 1 85 ? -2.748 5.546 0.184 1.00 84.00 85 ALA A O 1
ATOM 678 N N . ASP A 1 86 ? -4.106 6.706 -1.192 1.00 84.00 86 ASP A N 1
ATOM 679 C CA . ASP A 1 86 ? -5.133 7.027 -0.206 1.00 84.00 86 ASP A CA 1
ATOM 680 C C . ASP A 1 86 ? -6.224 5.965 -0.200 1.00 84.00 86 ASP A C 1
ATOM 682 O O . ASP A 1 86 ? -6.958 5.806 -1.171 1.00 84.00 86 ASP A O 1
ATOM 686 N N . ALA A 1 87 ? -6.323 5.256 0.916 1.00 82.62 87 ALA A N 1
ATOM 687 C CA . ALA A 1 87 ? -7.275 4.192 1.149 1.00 82.62 87 ALA A CA 1
ATOM 688 C C . ALA A 1 87 ? -8.445 4.700 1.976 1.00 82.62 87 ALA A C 1
ATOM 690 O O . ALA A 1 87 ? -8.242 5.214 3.078 1.00 82.62 87 ALA A O 1
ATOM 691 N N . GLU A 1 88 ? -9.663 4.498 1.495 1.00 83.62 88 GLU A N 1
ATOM 692 C CA . GLU A 1 88 ? -10.866 4.754 2.271 1.00 83.62 88 GLU A CA 1
ATOM 693 C C . GLU A 1 88 ? -11.762 3.522 2.212 1.00 83.62 88 GLU A C 1
ATOM 695 O O . GLU A 1 88 ? -12.286 3.153 1.164 1.00 83.62 88 GLU A O 1
ATOM 700 N N . PHE A 1 89 ? -11.880 2.852 3.352 1.00 82.31 89 PHE A N 1
ATOM 701 C CA . PHE A 1 89 ? -12.736 1.694 3.537 1.00 82.31 89 PHE A CA 1
ATOM 702 C C . PHE A 1 89 ? -13.962 2.161 4.307 1.00 82.31 89 PHE A C 1
ATOM 704 O O . PHE A 1 89 ? -13.835 2.582 5.455 1.00 82.31 89 PHE A O 1
ATOM 711 N N . SER A 1 90 ? -15.135 2.118 3.684 1.00 77.75 90 SER A N 1
ATOM 712 C CA . SER A 1 90 ? -16.394 2.523 4.314 1.00 77.75 90 SER A CA 1
ATOM 713 C C . SER A 1 90 ? -17.303 1.321 4.507 1.00 77.75 90 SER A C 1
ATOM 715 O O . SER A 1 90 ? -17.366 0.439 3.651 1.00 77.75 90 SER A O 1
ATOM 717 N N . GLY A 1 91 ? -18.042 1.304 5.612 1.00 69.81 91 GLY A N 1
ATOM 718 C CA . GLY A 1 91 ? -19.084 0.314 5.840 1.00 69.81 91 GLY A CA 1
ATOM 719 C C . GLY A 1 91 ? -18.559 -1.105 6.048 1.00 69.81 91 GLY A C 1
ATOM 720 O O . GLY A 1 91 ? -19.265 -2.051 5.704 1.00 69.81 91 GLY A O 1
ATOM 721 N N . ILE A 1 92 ? -17.353 -1.277 6.610 1.00 71.75 92 ILE A N 1
ATOM 722 C CA . ILE A 1 92 ? -16.866 -2.603 7.012 1.00 71.75 92 ILE A CA 1
ATOM 723 C C . ILE A 1 92 ? -17.836 -3.107 8.092 1.00 71.75 92 ILE A C 1
ATOM 725 O O . ILE A 1 92 ? -17.889 -2.549 9.189 1.00 71.75 92 ILE A O 1
ATOM 729 N N . GLY A 1 93 ? -18.685 -4.072 7.726 1.00 64.56 93 GLY A N 1
ATOM 730 C CA . GLY A 1 93 ? -19.872 -4.477 8.483 1.00 64.56 93 GLY A CA 1
ATOM 731 C C . GLY A 1 93 ? -19.701 -5.748 9.318 1.00 64.56 93 GLY A C 1
ATOM 732 O O . GLY A 1 93 ? -18.834 -6.574 9.054 1.00 64.56 93 GLY A O 1
ATOM 733 N N . VAL A 1 94 ? -20.565 -5.858 10.331 1.00 57.03 94 VAL A N 1
ATOM 734 C CA . VAL A 1 94 ? -20.718 -6.876 11.390 1.00 57.03 94 VAL A CA 1
ATOM 735 C C . VAL A 1 94 ? -20.129 -8.265 11.085 1.00 57.03 94 VAL A C 1
ATOM 737 O O . VAL A 1 94 ? -20.814 -9.192 10.661 1.00 57.03 94 VAL A O 1
ATOM 740 N N . LEU A 1 95 ? -18.843 -8.416 11.384 1.00 64.88 95 LEU A N 1
ATOM 741 C CA . LEU A 1 95 ? -18.124 -9.682 11.445 1.00 64.88 95 LEU A CA 1
ATOM 742 C C . LEU A 1 95 ? -17.402 -9.750 12.804 1.00 64.88 95 LEU A C 1
ATOM 744 O O . LEU A 1 95 ? -16.967 -8.700 13.293 1.00 64.88 95 LEU A O 1
ATOM 748 N N . PRO A 1 96 ? -17.256 -10.929 13.443 1.00 69.19 96 PRO A N 1
ATOM 749 C CA . PRO A 1 96 ? -16.496 -11.062 14.694 1.00 69.19 96 PRO A CA 1
ATOM 750 C C . PRO A 1 96 ? -15.065 -10.508 14.574 1.00 69.19 96 PRO A C 1
ATOM 752 O O . PRO A 1 96 ? -14.499 -9.992 15.536 1.00 69.19 96 PRO A O 1
ATOM 755 N N . GLU A 1 97 ? -14.512 -10.504 13.366 1.00 70.00 97 GLU A N 1
ATOM 756 C CA . GLU A 1 97 ? -13.218 -9.926 13.028 1.00 70.00 97 GLU A CA 1
ATOM 757 C C . GLU A 1 97 ? -13.141 -8.398 13.234 1.00 70.00 97 GLU A C 1
ATOM 759 O O . GLU A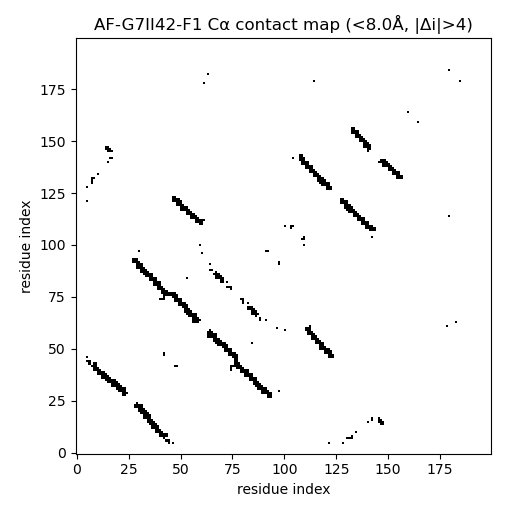 1 97 ? -12.052 -7.885 13.481 1.00 70.00 97 GLU A O 1
ATOM 764 N N . ILE A 1 98 ? -14.255 -7.653 13.211 1.00 72.88 98 ILE A N 1
ATOM 765 C CA . ILE A 1 98 ? -14.256 -6.207 13.519 1.00 72.88 98 ILE A CA 1
ATOM 766 C C . ILE A 1 98 ? -14.007 -5.957 15.001 1.00 72.88 98 ILE A C 1
ATOM 768 O O . ILE A 1 98 ? -13.323 -4.999 15.352 1.00 72.88 98 ILE A O 1
ATOM 772 N N . VAL A 1 99 ? -14.557 -6.798 15.879 1.00 77.75 99 VAL A N 1
ATOM 773 C CA . VAL A 1 99 ? -14.321 -6.671 17.323 1.00 77.75 99 VAL A CA 1
ATOM 774 C C . VAL A 1 99 ? -12.832 -6.846 17.607 1.00 77.75 99 VAL A C 1
ATOM 776 O O . VAL A 1 99 ? -12.254 -6.031 18.319 1.00 77.75 99 VAL A O 1
ATOM 779 N N . LEU A 1 100 ? -12.195 -7.823 16.952 1.00 82.56 100 LEU A N 1
ATOM 780 C CA . LEU A 1 100 ? -10.745 -8.020 17.014 1.00 82.56 100 LEU A CA 1
ATOM 781 C C . LEU A 1 100 ? -9.978 -6.825 16.444 1.00 82.56 100 LEU A C 1
ATOM 783 O O . LEU A 1 100 ? -8.986 -6.403 17.029 1.00 82.56 100 LEU A O 1
ATOM 787 N N . LEU A 1 101 ? -10.450 -6.242 15.338 1.00 82.38 101 LEU A N 1
ATOM 788 C CA . LEU A 1 101 ? -9.839 -5.044 14.769 1.00 82.38 101 LEU A CA 1
ATOM 789 C C . LEU A 1 101 ? -9.915 -3.867 15.746 1.00 82.38 101 LEU A C 1
ATOM 791 O O . LEU A 1 101 ? -8.920 -3.181 15.936 1.00 82.38 101 LEU A O 1
ATOM 795 N N . LEU A 1 102 ? -11.063 -3.640 16.388 1.00 81.25 102 LEU A N 1
ATOM 796 C CA . LEU A 1 102 ? -11.234 -2.597 17.404 1.00 81.25 102 LEU A CA 1
ATOM 797 C C . LEU A 1 102 ? -10.374 -2.856 18.644 1.00 81.25 102 LEU A C 1
ATOM 799 O O . LEU A 1 102 ? -9.818 -1.914 19.204 1.00 81.25 102 LEU A O 1
ATOM 803 N N . GLU A 1 103 ? -10.233 -4.113 19.055 1.00 85.38 103 GLU A N 1
ATOM 804 C CA . GLU A 1 103 ? -9.365 -4.508 20.160 1.00 85.38 103 GLU A CA 1
ATOM 805 C C . GLU A 1 103 ? -7.885 -4.261 19.829 1.00 85.38 103 GLU A C 1
ATOM 807 O O . GLU A 1 103 ? -7.172 -3.635 20.612 1.00 85.38 103 GLU A O 1
ATOM 812 N N . ASP A 1 104 ? -7.427 -4.679 18.649 1.00 87.06 104 ASP A N 1
ATOM 813 C CA . ASP A 1 104 ? -6.059 -4.457 18.167 1.00 87.06 104 ASP A CA 1
ATOM 814 C C . ASP A 1 104 ? -5.780 -2.950 17.965 1.00 87.06 104 ASP A C 1
ATOM 816 O O . ASP A 1 104 ? -4.707 -2.442 18.308 1.00 87.06 104 ASP A O 1
ATOM 820 N N . LEU A 1 105 ? -6.783 -2.192 17.505 1.00 84.50 105 LEU A N 1
ATOM 821 C CA . LEU A 1 105 ? -6.7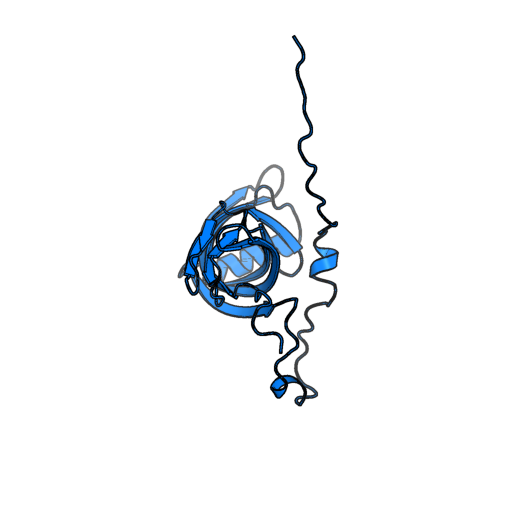38 -0.730 17.438 1.00 84.50 105 LEU A CA 1
ATOM 822 C C . LEU A 1 105 ? -6.575 -0.101 18.826 1.00 84.50 105 LEU A C 1
ATOM 824 O O . LEU A 1 105 ? -5.751 0.802 18.975 1.00 84.50 105 LEU A O 1
ATOM 828 N N . ALA A 1 106 ? -7.320 -0.582 19.827 1.00 85.50 106 ALA A N 1
ATOM 829 C CA . ALA A 1 106 ? -7.243 -0.111 21.211 1.00 85.50 106 ALA A CA 1
ATOM 830 C C . ALA A 1 106 ? -5.911 -0.482 21.885 1.00 85.50 106 ALA A C 1
ATOM 832 O O . ALA A 1 106 ? -5.369 0.315 22.648 1.00 85.50 106 ALA A O 1
ATOM 833 N N . LYS A 1 107 ? -5.342 -1.649 21.554 1.00 89.12 107 LYS A N 1
ATOM 834 C CA . LYS A 1 107 ? -3.985 -2.058 21.961 1.00 89.12 107 LYS A CA 1
ATOM 835 C C . LYS A 1 107 ? -2.887 -1.215 21.312 1.00 89.12 107 LYS A C 1
ATOM 837 O O . LYS A 1 107 ? -1.742 -1.247 21.756 1.00 89.12 107 LYS A O 1
ATOM 842 N N . GLY A 1 108 ? -3.212 -0.474 20.254 1.00 86.00 108 GLY A N 1
ATOM 843 C CA . GLY A 1 108 ? -2.262 0.380 19.559 1.00 86.00 108 GLY A CA 1
ATOM 844 C C . GLY A 1 108 ? -1.442 -0.332 18.479 1.00 86.00 108 GLY A C 1
ATOM 845 O O . GLY A 1 108 ? -0.510 0.274 17.944 1.00 86.00 108 GLY A O 1
ATOM 846 N N . MET A 1 109 ? -1.739 -1.601 18.174 1.00 87.56 109 MET A N 1
ATOM 847 C CA . MET A 1 109 ? -0.981 -2.433 17.234 1.00 87.56 109 MET A CA 1
ATOM 848 C C . MET A 1 109 ? -1.923 -3.255 16.364 1.00 87.56 109 MET A C 1
ATOM 850 O O . MET A 1 109 ? -2.631 -4.117 16.872 1.00 87.56 109 MET A O 1
ATOM 854 N N . VAL A 1 110 ? -1.883 -3.040 15.048 1.00 87.69 110 VAL A N 1
ATOM 855 C CA . VAL A 1 110 ? -2.772 -3.740 14.114 1.00 87.69 110 VAL A CA 1
ATOM 856 C C . VAL A 1 110 ? -1.974 -4.450 13.022 1.00 87.69 110 VAL A C 1
ATOM 858 O O . VAL A 1 110 ? -1.193 -3.793 12.321 1.00 87.69 110 VAL A O 1
ATOM 861 N N . PRO A 1 111 ? -2.146 -5.776 12.861 1.00 88.69 111 PRO A N 1
ATOM 862 C CA . PRO A 1 111 ? -1.585 -6.513 11.738 1.00 88.69 111 PRO A CA 1
ATOM 863 C C . PRO A 1 111 ? -2.445 -6.321 10.484 1.00 88.69 111 PRO A C 1
ATOM 865 O O . PRO A 1 111 ? -3.631 -6.642 10.481 1.00 88.69 111 PRO A O 1
ATOM 868 N N . PHE A 1 112 ? -1.842 -5.837 9.405 1.00 87.06 112 PHE A N 1
ATOM 869 C CA . PHE A 1 112 ? -2.463 -5.728 8.090 1.00 87.06 112 PHE A CA 1
ATOM 870 C C . PHE A 1 112 ? -1.714 -6.578 7.076 1.00 87.06 112 PHE A C 1
ATOM 872 O O . PHE A 1 112 ? -0.490 -6.525 6.987 1.00 87.06 112 PHE A O 1
ATOM 879 N N . ASP A 1 113 ? -2.464 -7.294 6.254 1.00 88.06 113 ASP A N 1
ATOM 880 C CA . ASP A 1 113 ? -1.939 -7.979 5.087 1.00 88.06 113 ASP A CA 1
ATOM 881 C C . ASP A 1 113 ? -2.230 -7.125 3.860 1.00 88.06 113 ASP A C 1
ATOM 883 O O . ASP A 1 113 ? -3.350 -6.668 3.641 1.00 88.06 113 ASP A O 1
ATOM 887 N N . THR A 1 114 ? -1.215 -6.887 3.048 1.00 85.88 114 THR A N 1
ATOM 888 C CA . THR A 1 114 ? -1.308 -6.024 1.875 1.00 85.88 114 THR A CA 1
ATOM 889 C C . THR A 1 114 ? -0.806 -6.765 0.653 1.00 85.88 114 THR A C 1
ATOM 891 O O . THR A 1 114 ? 0.200 -7.466 0.708 1.00 85.88 114 THR A O 1
ATOM 894 N N . VAL A 1 115 ? -1.503 -6.618 -0.465 1.00 86.75 115 VAL A N 1
ATOM 895 C CA . VAL A 1 115 ? -1.077 -7.148 -1.757 1.00 86.75 115 VAL A CA 1
ATOM 896 C C . VAL A 1 115 ? -1.046 -5.983 -2.723 1.00 86.75 115 VAL A C 1
ATOM 898 O O . VAL A 1 115 ? -2.081 -5.427 -3.068 1.00 86.75 115 VAL A O 1
ATOM 901 N N . SER A 1 116 ? 0.154 -5.603 -3.138 1.00 84.62 116 SER A N 1
ATOM 902 C CA . SER A 1 116 ? 0.382 -4.533 -4.099 1.00 84.62 116 SER A CA 1
ATOM 903 C C . SER A 1 116 ? 0.677 -5.109 -5.478 1.00 84.62 116 SER A C 1
ATOM 905 O O . SER A 1 116 ? 1.495 -6.018 -5.631 1.00 84.62 116 SER A O 1
ATOM 907 N N . GLN A 1 117 ? -0.001 -4.585 -6.492 1.00 83.75 117 GLN A N 1
ATOM 908 C CA . GLN A 1 117 ? 0.198 -4.925 -7.888 1.00 83.75 117 GLN A CA 1
ATOM 909 C C . GLN A 1 117 ? 0.492 -3.658 -8.687 1.00 83.75 117 GLN A C 1
ATOM 911 O O . GLN A 1 117 ? -0.284 -2.702 -8.698 1.00 83.75 117 GLN A O 1
ATOM 916 N N . VAL A 1 118 ? 1.598 -3.683 -9.424 1.00 82.25 118 VAL A N 1
ATOM 917 C CA . VAL A 1 118 ? 1.991 -2.610 -10.336 1.00 82.25 118 VAL A CA 1
ATOM 918 C C . VAL A 1 118 ? 1.952 -3.132 -11.756 1.00 82.25 118 VAL A C 1
ATOM 920 O O . VAL A 1 118 ? 2.527 -4.174 -12.070 1.00 82.25 118 VAL A O 1
ATOM 923 N N . ARG A 1 119 ? 1.265 -2.394 -12.628 1.00 82.19 119 ARG A N 1
ATOM 924 C CA . ARG A 1 119 ? 1.258 -2.638 -14.071 1.00 82.19 119 ARG A CA 1
ATOM 925 C C . ARG A 1 119 ? 1.788 -1.401 -14.770 1.00 82.19 119 ARG A C 1
ATOM 927 O O . ARG A 1 119 ? 1.351 -0.284 -14.491 1.00 82.19 119 ARG A O 1
ATOM 934 N N . GLY A 1 120 ? 2.716 -1.601 -15.690 1.00 80.44 120 GLY A N 1
ATOM 935 C CA . GLY A 1 120 ? 3.381 -0.496 -16.361 1.00 80.44 120 GLY A CA 1
ATOM 936 C C . GLY A 1 120 ? 3.992 -0.893 -17.686 1.00 80.44 120 GLY A C 1
ATOM 937 O O . GLY A 1 120 ? 3.792 -2.000 -18.193 1.00 80.44 120 GLY A O 1
ATOM 938 N N . LYS A 1 121 ? 4.738 0.049 -18.241 1.00 81.25 121 LYS A N 1
ATOM 939 C CA . LYS A 1 121 ? 5.580 -0.127 -19.408 1.00 81.25 121 LYS A CA 1
ATOM 940 C C . LYS A 1 121 ? 6.959 0.417 -19.073 1.00 81.25 121 LYS A C 1
ATOM 942 O O . LYS A 1 121 ? 7.092 1.551 -18.627 1.00 81.25 121 LYS A O 1
ATOM 947 N N . MET A 1 122 ? 7.979 -0.387 -19.306 1.00 78.19 122 MET A N 1
ATOM 948 C CA . MET A 1 122 ? 9.355 0.083 -19.311 1.00 78.19 122 MET A CA 1
ATOM 949 C C . MET A 1 122 ? 9.775 0.364 -20.732 1.00 78.19 122 MET A C 1
ATOM 951 O O . MET A 1 122 ? 9.462 -0.414 -21.629 1.00 78.19 122 MET A O 1
ATOM 955 N N . GLY A 1 123 ? 10.486 1.456 -20.947 1.00 73.75 123 GLY A N 1
ATOM 956 C CA . GLY A 1 123 ? 10.943 1.777 -22.279 1.00 73.75 123 GLY A CA 1
ATOM 957 C C . GLY A 1 123 ? 12.097 2.750 -22.317 1.00 73.75 123 GLY A C 1
ATOM 958 O O . GLY A 1 123 ? 12.394 3.461 -21.355 1.00 73.75 123 GLY A O 1
ATOM 959 N N . ILE A 1 124 ? 12.739 2.758 -23.478 1.00 70.50 124 ILE A N 1
ATOM 960 C CA . ILE A 1 124 ? 13.701 3.771 -23.887 1.00 70.50 124 ILE A CA 1
ATOM 961 C C . ILE A 1 124 ? 13.383 4.153 -25.327 1.00 70.50 124 ILE A C 1
ATOM 963 O O . ILE A 1 124 ? 13.228 3.283 -26.188 1.00 70.50 124 ILE A O 1
ATOM 967 N N . LEU A 1 125 ? 13.276 5.458 -25.578 1.00 69.25 125 LEU A N 1
ATOM 968 C CA . LEU A 1 125 ? 12.967 6.031 -26.890 1.00 69.25 125 LEU A CA 1
ATOM 969 C C . LEU A 1 125 ? 11.666 5.461 -27.497 1.00 69.25 125 LEU A C 1
ATOM 971 O O . LEU A 1 125 ? 10.590 5.969 -27.199 1.00 69.25 125 LEU A O 1
ATOM 975 N N . PHE A 1 126 ? 11.767 4.410 -28.322 1.00 67.31 126 PHE A N 1
ATOM 976 C CA . PHE A 1 126 ? 10.670 3.813 -29.099 1.00 67.31 126 PHE A CA 1
ATOM 977 C C . PHE A 1 126 ? 10.318 2.370 -28.700 1.00 67.31 126 PHE A C 1
ATOM 979 O O . PHE A 1 126 ? 9.324 1.827 -29.182 1.00 67.31 126 PHE A O 1
ATOM 986 N N . PHE A 1 127 ? 11.112 1.733 -27.836 1.00 71.44 127 PHE A N 1
ATOM 987 C CA . PHE A 1 127 ? 10.854 0.367 -27.381 1.00 71.44 127 PHE A CA 1
ATOM 988 C C . PHE A 1 127 ? 10.144 0.391 -26.033 1.00 71.44 127 PHE A C 1
ATOM 990 O O . PHE A 1 127 ? 10.653 0.990 -25.089 1.00 71.44 127 PHE A O 1
ATOM 997 N N . TYR A 1 128 ? 8.997 -0.288 -25.942 1.00 75.50 128 TYR A N 1
ATOM 998 C CA . TYR A 1 128 ? 8.218 -0.416 -24.712 1.00 75.50 128 TYR A CA 1
ATOM 999 C C . TYR A 1 128 ? 7.902 -1.880 -24.414 1.00 75.50 128 TYR A C 1
ATOM 1001 O O . TYR A 1 128 ? 7.315 -2.579 -25.240 1.00 75.50 128 TYR A O 1
ATOM 1009 N N . PHE A 1 129 ? 8.216 -2.313 -23.199 1.00 77.06 129 PHE A N 1
ATOM 1010 C CA . PHE A 1 129 ? 7.953 -3.648 -22.683 1.00 77.06 129 PHE A CA 1
ATOM 1011 C C . PHE A 1 129 ? 6.922 -3.572 -21.554 1.00 77.06 129 PHE A C 1
ATOM 1013 O O . PHE A 1 129 ? 7.078 -2.757 -20.642 1.00 77.06 129 PHE A O 1
ATOM 1020 N N . PRO A 1 130 ? 5.846 -4.375 -21.596 1.00 78.25 130 PRO A N 1
ATOM 1021 C CA . PRO A 1 130 ? 4.878 -4.416 -20.510 1.00 78.25 130 PRO A CA 1
ATOM 1022 C C . PRO A 1 130 ? 5.496 -5.089 -19.281 1.00 78.25 130 PRO A C 1
ATOM 1024 O O . PRO A 1 130 ? 6.062 -6.172 -19.390 1.00 78.25 130 PRO A O 1
ATOM 1027 N N . ILE A 1 131 ? 5.317 -4.481 -18.112 1.00 77.94 131 ILE A N 1
ATOM 1028 C CA . ILE A 1 131 ? 5.796 -5.014 -16.832 1.00 77.94 131 ILE A CA 1
ATOM 1029 C C . ILE A 1 131 ? 4.642 -5.242 -15.860 1.00 77.94 131 ILE A C 1
ATOM 1031 O O . ILE A 1 131 ? 3.628 -4.527 -15.881 1.00 77.94 131 ILE A O 1
ATOM 1035 N N . LYS A 1 132 ? 4.794 -6.263 -15.014 1.00 78.38 132 LYS A N 1
ATOM 1036 C CA . LYS A 1 132 ? 3.823 -6.637 -13.986 1.00 78.38 132 LYS A CA 1
ATOM 1037 C C . LYS A 1 132 ? 4.568 -7.119 -12.746 1.00 78.38 132 LYS A C 1
ATOM 1039 O O . LYS A 1 132 ? 5.026 -8.250 -12.727 1.00 78.38 132 LYS A O 1
ATOM 1044 N N . ALA A 1 133 ? 4.587 -6.301 -11.702 1.00 80.25 133 ALA A N 1
ATOM 1045 C CA . ALA A 1 133 ? 5.138 -6.686 -10.409 1.00 80.25 133 ALA A CA 1
ATOM 1046 C C . ALA A 1 133 ? 4.010 -6.914 -9.405 1.00 80.25 133 ALA A C 1
ATOM 1048 O O . ALA A 1 133 ? 3.029 -6.162 -9.374 1.00 80.25 133 ALA A O 1
ATOM 1049 N N . LYS A 1 134 ? 4.154 -7.947 -8.575 1.00 83.31 134 LYS A N 1
ATOM 1050 C CA . LYS A 1 134 ? 3.231 -8.241 -7.481 1.00 83.31 134 LYS A CA 1
ATOM 1051 C C . LYS A 1 134 ? 4.013 -8.518 -6.203 1.00 83.31 134 LYS A C 1
ATOM 1053 O O . LYS A 1 134 ? 4.954 -9.308 -6.192 1.00 83.31 134 LYS A O 1
ATOM 1058 N N . LEU A 1 135 ? 3.607 -7.860 -5.129 1.00 84.62 135 LEU A N 1
ATOM 1059 C CA . LEU A 1 135 ? 4.256 -7.920 -3.830 1.00 84.62 135 LEU A CA 1
ATOM 1060 C C . LEU A 1 135 ? 3.199 -8.109 -2.748 1.00 84.62 135 LEU A C 1
ATOM 1062 O O . LEU A 1 135 ? 2.292 -7.288 -2.618 1.00 84.62 135 LEU A O 1
ATOM 1066 N N . SER A 1 136 ? 3.354 -9.160 -1.953 1.00 87.25 136 SER A N 1
ATOM 1067 C CA . SER A 1 136 ? 2.506 -9.445 -0.797 1.00 87.25 136 SER A CA 1
ATOM 1068 C C . SER A 1 136 ? 3.285 -9.150 0.480 1.00 87.25 136 SER A C 1
ATOM 1070 O O . SER A 1 136 ? 4.366 -9.696 0.671 1.00 87.25 136 SER A O 1
ATOM 1072 N N . CYS A 1 137 ? 2.764 -8.295 1.354 1.00 84.44 137 CYS A N 1
ATOM 1073 C CA . CYS A 1 137 ? 3.411 -7.906 2.601 1.00 84.44 137 CYS A CA 1
ATOM 1074 C C . CYS A 1 137 ? 2.464 -8.037 3.790 1.00 84.44 137 CYS A C 1
ATOM 1076 O O . CYS A 1 137 ? 1.384 -7.450 3.778 1.00 84.44 137 CYS A O 1
ATOM 1078 N N . ALA A 1 138 ? 2.914 -8.700 4.850 1.00 88.44 138 ALA A N 1
ATOM 1079 C CA . ALA A 1 138 ? 2.312 -8.604 6.172 1.00 88.44 138 ALA A CA 1
ATOM 1080 C C . ALA A 1 138 ? 3.018 -7.508 6.970 1.00 88.44 138 ALA A C 1
ATOM 1082 O O . ALA A 1 138 ? 4.242 -7.517 7.122 1.00 88.44 138 ALA A O 1
ATOM 1083 N N . VAL A 1 139 ? 2.250 -6.544 7.460 1.00 88.94 139 VAL A N 1
ATOM 1084 C CA . VAL A 1 139 ? 2.746 -5.324 8.091 1.00 88.94 139 VAL A CA 1
ATOM 1085 C C . VAL A 1 139 ? 2.077 -5.159 9.447 1.00 88.94 139 VAL A C 1
ATOM 1087 O O . VAL A 1 139 ? 0.858 -5.101 9.551 1.00 88.94 139 VAL A O 1
ATOM 1090 N N . LEU A 1 140 ? 2.880 -5.040 10.498 1.00 88.25 140 LEU A N 1
ATOM 1091 C CA . LEU A 1 140 ? 2.414 -4.689 11.832 1.00 88.25 140 LEU A CA 1
ATOM 1092 C C . LEU A 1 140 ? 2.595 -3.188 12.040 1.00 88.25 140 LEU A C 1
ATOM 1094 O O . LEU A 1 140 ? 3.722 -2.683 12.024 1.00 88.25 140 LEU A O 1
ATOM 1098 N N . VAL A 1 141 ? 1.491 -2.479 12.249 1.00 88.06 141 VAL A N 1
ATOM 1099 C CA . VAL A 1 141 ? 1.472 -1.017 12.365 1.00 88.06 141 VAL A CA 1
ATOM 1100 C C . VAL A 1 141 ? 1.174 -0.605 13.796 1.00 88.06 141 VAL A C 1
ATOM 1102 O O . VAL A 1 141 ? 0.228 -1.106 14.400 1.00 88.06 141 VAL A O 1
ATOM 1105 N N . SER A 1 142 ? 1.932 0.364 14.312 1.00 86.75 142 SER A N 1
ATOM 1106 C CA . SER A 1 142 ? 1.567 1.087 15.528 1.00 86.75 142 SER A CA 1
ATOM 1107 C C . SER A 1 142 ? 0.562 2.178 15.185 1.00 86.75 142 SER A C 1
ATOM 1109 O O . SER A 1 142 ? 0.885 3.097 14.433 1.00 86.75 142 SER A O 1
ATOM 1111 N N . THR A 1 143 ? -0.639 2.128 15.748 1.00 84.00 143 THR A N 1
ATOM 1112 C CA . THR A 1 143 ? -1.642 3.188 15.556 1.00 84.00 143 THR A CA 1
ATOM 1113 C C . THR A 1 143 ? -1.403 4.398 16.452 1.00 84.00 143 THR A C 1
ATOM 1115 O O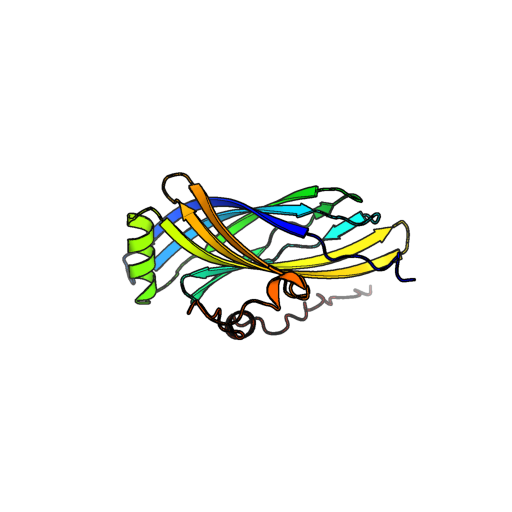 . THR A 1 143 ? -1.879 5.485 16.132 1.00 84.00 143 THR A O 1
ATOM 1118 N N . ILE A 1 144 ? -0.597 4.233 17.506 1.00 82.81 144 ILE A N 1
ATOM 1119 C CA . ILE A 1 144 ? -0.154 5.309 18.401 1.00 82.81 144 ILE A CA 1
ATOM 1120 C C . ILE A 1 144 ? 0.902 6.166 17.696 1.00 82.81 144 ILE A C 1
ATOM 1122 O O . ILE A 1 144 ? 0.723 7.369 17.527 1.00 82.81 144 ILE A O 1
ATOM 1126 N N . ASN A 1 145 ? 1.980 5.532 17.221 1.00 84.25 145 ASN A N 1
ATOM 1127 C CA . ASN A 1 145 ? 3.104 6.236 16.596 1.00 84.25 145 ASN A CA 1
ATOM 1128 C C . ASN A 1 145 ? 2.937 6.423 15.081 1.00 84.25 145 ASN A C 1
ATOM 1130 O O . ASN A 1 145 ? 3.697 7.168 14.466 1.00 84.25 145 ASN A O 1
ATOM 1134 N N . GLN A 1 146 ? 1.951 5.757 14.467 1.00 81.94 146 GLN A N 1
ATOM 1135 C CA . GLN A 1 146 ? 1.705 5.760 13.019 1.00 81.94 146 GLN A CA 1
ATOM 1136 C C . GLN A 1 146 ? 2.939 5.316 12.216 1.00 81.94 146 GLN A C 1
ATOM 1138 O O . GLN A 1 146 ? 3.283 5.888 11.177 1.00 81.94 146 GLN A O 1
ATOM 1143 N N . THR A 1 147 ? 3.619 4.293 12.736 1.00 84.19 147 THR A N 1
ATOM 1144 C CA . THR A 1 147 ? 4.834 3.706 12.168 1.00 84.19 147 THR A CA 1
ATOM 1145 C C . THR A 1 147 ? 4.671 2.212 11.932 1.00 84.19 147 THR A C 1
ATOM 1147 O O . THR A 1 147 ? 3.871 1.529 12.573 1.00 84.19 147 THR A O 1
ATOM 1150 N N . ILE A 1 148 ? 5.460 1.695 10.994 1.00 85.06 148 ILE A N 1
ATOM 1151 C CA . ILE A 1 148 ? 5.572 0.262 10.739 1.00 85.06 148 ILE A CA 1
ATOM 1152 C C . ILE A 1 148 ? 6.513 -0.319 11.798 1.00 85.06 148 ILE A C 1
ATOM 1154 O O . ILE A 1 148 ? 7.696 0.014 11.814 1.00 85.06 148 ILE A O 1
ATOM 1158 N N . ILE A 1 149 ? 5.988 -1.166 12.685 1.00 86.12 149 ILE A N 1
ATOM 1159 C CA . ILE A 1 149 ? 6.773 -1.861 13.715 1.00 86.12 149 ILE A CA 1
ATOM 1160 C C . ILE A 1 149 ? 7.533 -3.022 13.073 1.00 86.12 149 ILE A C 1
ATOM 1162 O O . ILE A 1 149 ? 8.725 -3.205 13.311 1.00 86.12 149 ILE A O 1
ATOM 1166 N N . ARG A 1 150 ? 6.836 -3.821 12.257 1.00 86.19 150 ARG A N 1
ATOM 1167 C CA . ARG A 1 150 ? 7.403 -4.967 11.536 1.00 86.19 150 ARG A CA 1
ATOM 1168 C C . ARG A 1 150 ? 6.779 -5.082 10.156 1.00 86.19 150 ARG A C 1
ATOM 1170 O O . ARG A 1 150 ? 5.615 -4.739 9.973 1.00 86.19 150 ARG A O 1
ATOM 1177 N N . GLN A 1 151 ? 7.550 -5.582 9.200 1.00 85.50 151 GLN A N 1
ATOM 1178 C CA . GLN A 1 151 ? 7.065 -5.899 7.862 1.00 85.50 151 GLN A CA 1
ATOM 1179 C C . GLN A 1 151 ? 7.767 -7.144 7.327 1.00 85.50 151 GLN A C 1
ATOM 1181 O O . GLN A 1 151 ? 8.984 -7.268 7.452 1.00 85.50 151 GLN A O 1
ATOM 1186 N N . HIS A 1 152 ? 7.000 -8.031 6.707 1.00 86.25 152 HIS A N 1
ATOM 1187 C CA . HIS A 1 152 ? 7.486 -9.205 5.995 1.00 86.25 152 HIS A CA 1
ATOM 1188 C C . HIS A 1 152 ? 6.872 -9.199 4.604 1.00 86.25 152 HIS A C 1
ATOM 1190 O O . HIS A 1 152 ? 5.654 -9.250 4.473 1.00 86.25 152 HIS A O 1
ATOM 1196 N N . CYS A 1 153 ? 7.712 -9.107 3.577 1.00 83.94 153 CYS A N 1
ATOM 1197 C CA . CYS A 1 153 ? 7.296 -8.927 2.193 1.00 83.94 153 CYS A CA 1
ATOM 1198 C C . CYS A 1 153 ? 7.835 -10.052 1.311 1.00 83.94 153 CYS A C 1
ATOM 1200 O O . CYS A 1 153 ? 9.009 -10.407 1.403 1.00 83.94 153 CYS A O 1
ATOM 1202 N N . LEU A 1 154 ? 6.979 -10.568 0.436 1.00 83.00 154 LEU A N 1
ATOM 1203 C CA . LEU A 1 154 ? 7.259 -11.626 -0.523 1.00 83.00 154 LEU A CA 1
ATOM 1204 C C . LEU A 1 154 ? 6.918 -11.132 -1.932 1.00 83.00 154 LEU A C 1
ATOM 1206 O O . LEU A 1 154 ? 5.796 -10.688 -2.193 1.00 83.00 154 LEU A O 1
ATOM 1210 N N . TYR A 1 155 ? 7.886 -11.225 -2.843 1.00 78.75 155 TYR A N 1
ATOM 1211 C CA . TYR A 1 155 ? 7.678 -10.932 -4.259 1.00 78.75 155 TYR A CA 1
ATOM 1212 C C . TYR A 1 155 ? 7.137 -12.173 -4.957 1.00 78.75 155 TYR A C 1
ATOM 1214 O O . TYR A 1 155 ? 7.755 -13.237 -4.932 1.00 78.75 155 TYR A O 1
ATOM 1222 N N . GLU A 1 156 ? 5.979 -12.038 -5.592 1.00 65.56 156 GLU A N 1
ATOM 1223 C CA . GLU A 1 156 ? 5.390 -13.119 -6.370 1.00 65.56 156 GLU A CA 1
ATOM 1224 C C . GLU A 1 156 ? 6.003 -13.065 -7.773 1.00 65.56 156 GLU A C 1
ATOM 1226 O O . GLU A 1 156 ? 5.578 -12.279 -8.616 1.00 65.56 156 GLU A O 1
ATOM 1231 N N . GLY A 1 157 ? 7.075 -13.840 -7.969 1.00 57.06 157 GLY A N 1
ATOM 1232 C CA . GLY A 1 157 ? 7.898 -13.825 -9.187 1.00 57.06 157 GLY A CA 1
ATOM 1233 C C . GLY A 1 157 ? 9.395 -14.048 -8.946 1.00 57.06 157 GLY A C 1
ATOM 1234 O O . GLY A 1 157 ? 10.118 -14.360 -9.887 1.00 57.06 157 GLY A O 1
ATOM 1235 N N . GLN A 1 158 ? 9.863 -13.964 -7.695 1.00 42.03 158 GLN A N 1
ATOM 1236 C CA . GLN A 1 158 ? 11.256 -14.240 -7.343 1.00 42.03 158 GLN A CA 1
ATOM 1237 C C . GLN A 1 158 ? 11.386 -15.675 -6.807 1.00 42.03 158 GLN A C 1
ATOM 1239 O O . GLN A 1 158 ? 10.701 -16.006 -5.834 1.00 42.03 158 GLN A O 1
ATOM 1244 N N . PRO A 1 159 ? 12.241 -16.548 -7.382 1.00 36.94 159 PRO A N 1
ATOM 1245 C CA . PRO A 1 159 ? 12.608 -17.772 -6.685 1.00 36.94 159 PRO A CA 1
ATOM 1246 C C . PRO A 1 159 ? 13.242 -17.384 -5.337 1.00 36.94 159 PRO A C 1
ATOM 1248 O O . PRO A 1 159 ? 13.954 -16.373 -5.274 1.00 36.94 159 PRO A O 1
ATOM 1251 N N . PRO A 1 160 ? 12.984 -18.130 -4.247 1.00 38.41 160 PRO A N 1
ATOM 1252 C CA . PRO A 1 160 ? 13.655 -17.867 -2.981 1.00 38.41 160 PRO A CA 1
ATOM 1253 C C . PRO A 1 160 ? 15.177 -17.855 -3.213 1.00 38.41 160 PRO A C 1
ATOM 1255 O O . PRO A 1 160 ? 15.667 -18.662 -4.010 1.00 38.41 160 PRO A O 1
ATOM 1258 N N . PRO A 1 161 ? 15.944 -16.959 -2.557 1.00 39.94 161 PRO A N 1
ATOM 1259 C CA . PRO A 1 161 ? 17.399 -17.031 -2.608 1.00 39.94 161 PRO A CA 1
ATOM 1260 C C . PRO A 1 161 ? 17.832 -18.452 -2.233 1.00 39.94 161 PRO A C 1
ATOM 1262 O O . PRO A 1 161 ? 17.266 -19.012 -1.295 1.00 39.94 161 PRO A O 1
ATOM 1265 N N . LEU A 1 162 ? 18.831 -19.023 -2.916 1.00 42.53 162 LEU A N 1
ATOM 1266 C CA . LEU A 1 162 ? 19.313 -20.395 -2.661 1.00 42.53 162 LEU A CA 1
ATOM 1267 C C . LEU A 1 162 ? 19.638 -20.651 -1.169 1.00 42.53 162 LEU A C 1
ATOM 1269 O O . LEU A 1 162 ? 19.556 -21.778 -0.694 1.00 42.53 162 LEU A O 1
ATOM 1273 N N . ALA A 1 163 ? 19.922 -19.592 -0.401 1.00 38.28 163 ALA A N 1
ATOM 1274 C CA . ALA A 1 163 ? 20.113 -19.626 1.050 1.00 38.28 163 ALA A CA 1
ATOM 1275 C C . ALA A 1 163 ? 18.879 -20.084 1.866 1.00 38.28 163 ALA A C 1
ATOM 1277 O O . ALA A 1 163 ? 19.042 -20.547 2.988 1.00 38.28 163 ALA A O 1
ATOM 1278 N N . TRP A 1 164 ? 17.659 -19.989 1.326 1.00 40.19 164 TRP A N 1
ATOM 1279 C CA . TRP A 1 164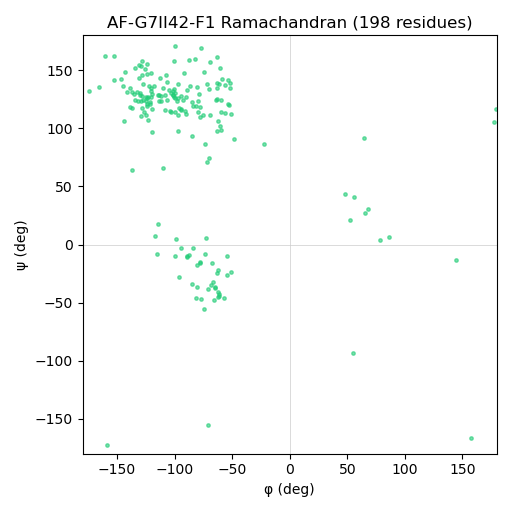 ? 16.416 -20.403 1.998 1.00 40.19 164 TRP A CA 1
ATOM 1280 C C . TRP A 1 164 ? 15.984 -21.837 1.659 1.00 40.19 164 TRP A C 1
ATOM 1282 O O . TRP A 1 164 ? 14.997 -22.322 2.202 1.00 40.19 164 TRP A O 1
ATOM 1292 N N . GLN A 1 165 ? 16.705 -22.537 0.778 1.00 39.41 165 GLN A N 1
ATOM 1293 C CA . GLN A 1 165 ? 16.392 -23.927 0.417 1.00 39.41 165 GLN A CA 1
ATOM 1294 C C . GLN A 1 165 ? 16.971 -24.959 1.399 1.00 39.41 165 GLN A C 1
ATOM 1296 O O . GLN A 1 165 ? 16.706 -26.149 1.249 1.00 39.41 165 GLN A O 1
ATOM 1301 N N . VAL A 1 166 ? 17.728 -24.522 2.413 1.00 40.06 166 VAL A N 1
ATOM 1302 C CA . VAL A 1 166 ? 18.455 -25.400 3.350 1.00 40.06 166 VAL A CA 1
ATOM 1303 C C . VAL A 1 166 ? 17.969 -25.348 4.804 1.00 40.06 166 VAL A C 1
ATOM 1305 O O . VAL A 1 166 ? 18.656 -25.853 5.685 1.00 40.06 166 VAL A O 1
ATOM 1308 N N . GLN A 1 167 ? 16.767 -24.835 5.084 1.00 34.81 167 GLN A N 1
ATOM 1309 C CA . GLN A 1 167 ? 16.200 -24.891 6.440 1.00 34.81 167 GLN A CA 1
ATOM 1310 C C . GLN A 1 167 ? 14.868 -25.664 6.468 1.00 34.81 167 GLN A C 1
ATOM 1312 O O . GLN A 1 167 ? 13.818 -25.092 6.172 1.00 34.81 167 GLN A O 1
ATOM 1317 N N . PRO A 1 168 ? 14.867 -26.965 6.818 1.00 44.44 168 PRO A N 1
ATOM 1318 C CA . PRO A 1 168 ? 13.645 -27.680 7.142 1.00 44.44 168 PRO A CA 1
ATOM 1319 C C . PRO A 1 168 ? 13.288 -27.513 8.630 1.00 44.44 168 PRO A C 1
ATOM 1321 O O . PRO A 1 168 ? 14.136 -27.671 9.502 1.00 44.44 168 PRO A O 1
ATOM 1324 N N . LEU A 1 169 ? 11.996 -27.269 8.874 1.00 39.88 169 LEU A N 1
ATOM 1325 C CA . LEU A 1 169 ? 11.260 -27.373 10.145 1.00 39.88 169 LEU A CA 1
ATOM 1326 C C . LEU A 1 169 ? 11.648 -26.427 11.298 1.00 39.88 169 LEU A C 1
ATOM 1328 O O . LEU A 1 169 ? 12.408 -26.798 12.184 1.00 39.88 169 LEU A O 1
ATOM 1332 N N . LEU A 1 170 ? 10.978 -25.274 11.373 1.00 36.62 170 LEU A N 1
ATOM 1333 C CA . LEU A 1 170 ? 10.060 -24.910 12.471 1.00 36.62 170 LEU A CA 1
ATOM 1334 C C . LEU A 1 170 ? 9.544 -23.485 12.216 1.00 36.62 170 LEU A C 1
ATOM 1336 O O . LEU A 1 170 ? 10.290 -22.536 12.399 1.00 36.62 170 LEU A O 1
ATOM 1340 N N . GLU A 1 171 ? 8.289 -23.340 11.788 1.00 28.97 171 GLU A N 1
ATOM 1341 C CA . GLU A 1 171 ? 7.361 -22.319 12.306 1.00 28.97 171 GLU A CA 1
ATOM 1342 C C . GLU A 1 171 ? 6.015 -22.416 11.577 1.00 28.97 171 GLU A C 1
ATOM 1344 O O . GLU A 1 171 ? 5.888 -22.233 10.365 1.00 28.97 171 GLU A O 1
ATOM 1349 N N . HIS A 1 172 ? 4.982 -22.734 12.355 1.00 32.31 172 HIS A N 1
ATOM 1350 C CA . HIS A 1 172 ? 3.585 -22.788 11.947 1.00 32.31 172 HIS A CA 1
ATOM 1351 C C . HIS A 1 172 ? 3.021 -21.378 11.717 1.00 32.31 172 HIS A C 1
ATOM 1353 O O . HIS A 1 172 ? 2.171 -20.919 12.466 1.00 32.31 172 HIS A O 1
ATOM 1359 N N . HIS A 1 173 ? 3.439 -20.696 10.653 1.00 33.84 173 HIS A N 1
ATOM 1360 C CA . HIS A 1 173 ? 2.689 -19.569 10.088 1.00 33.84 173 HIS A CA 1
ATOM 1361 C C . HIS A 1 173 ? 2.687 -19.681 8.566 1.00 33.84 173 HIS A C 1
ATOM 1363 O O . HIS A 1 173 ? 3.238 -18.865 7.831 1.00 33.84 173 HIS A O 1
ATOM 1369 N N . VAL A 1 174 ? 2.059 -20.761 8.098 1.00 36.25 174 VAL A N 1
ATOM 1370 C CA . VAL A 1 174 ? 1.726 -20.963 6.691 1.00 36.25 174 VAL A CA 1
ATOM 1371 C C . VAL A 1 174 ? 0.792 -19.828 6.276 1.00 36.25 174 VAL A C 1
ATOM 1373 O O . VAL A 1 174 ? -0.402 -19.853 6.574 1.00 36.25 174 VAL A O 1
ATOM 1376 N N . PHE A 1 175 ? 1.333 -18.830 5.572 1.00 35.56 175 PHE A N 1
ATOM 1377 C CA . PHE A 1 175 ? 0.531 -18.016 4.667 1.00 35.56 175 PHE A CA 1
ATOM 1378 C C . PHE A 1 175 ? -0.189 -18.993 3.739 1.00 35.56 175 PHE A C 1
ATOM 1380 O O . PHE A 1 175 ? 0.482 -19.780 3.062 1.00 35.56 175 PHE A O 1
ATOM 1387 N N . PRO A 1 176 ? -1.531 -19.019 3.703 1.00 33.19 176 PRO A N 1
ATOM 1388 C CA . PRO A 1 176 ? -2.208 -19.920 2.798 1.00 33.19 176 PRO A CA 1
ATOM 1389 C C . PRO A 1 176 ? -1.773 -19.556 1.378 1.00 33.19 176 PRO A C 1
ATOM 1391 O O . PRO A 1 176 ? -1.967 -18.425 0.936 1.00 33.19 176 PRO A O 1
ATOM 1394 N N . ALA A 1 177 ? -1.232 -20.527 0.637 1.00 40.16 177 ALA A N 1
ATOM 1395 C CA . ALA A 1 177 ? -0.881 -20.401 -0.784 1.00 40.16 177 ALA A CA 1
ATOM 1396 C C . ALA A 1 177 ? -2.067 -19.931 -1.664 1.00 40.16 177 ALA A C 1
ATOM 1398 O O . ALA A 1 177 ? -1.901 -19.565 -2.824 1.00 40.16 177 ALA A O 1
ATOM 1399 N N . ASN A 1 178 ? -3.272 -19.898 -1.088 1.00 35.66 178 ASN A N 1
ATOM 1400 C CA . ASN A 1 178 ? -4.509 -19.420 -1.685 1.00 35.66 178 ASN A CA 1
ATOM 1401 C C . ASN A 1 178 ? -4.892 -17.982 -1.284 1.00 35.66 178 ASN A C 1
ATOM 1403 O O . ASN A 1 178 ? -5.954 -17.529 -1.696 1.00 35.66 178 ASN A O 1
ATOM 1407 N N . PHE A 1 179 ? -4.073 -17.240 -0.526 1.00 42.09 179 PHE A N 1
ATOM 1408 C CA . PHE A 1 179 ? -4.388 -15.875 -0.073 1.00 42.09 179 PHE A CA 1
ATOM 1409 C C . PHE A 1 179 ? -4.675 -14.931 -1.251 1.00 42.09 179 PHE A C 1
ATOM 1411 O O . PHE A 1 179 ? -5.709 -14.274 -1.296 1.00 42.09 179 PHE A O 1
ATOM 1418 N N . ALA A 1 180 ? -3.831 -14.962 -2.285 1.00 39.28 180 ALA A N 1
ATOM 1419 C CA . ALA A 1 180 ? -4.032 -14.185 -3.506 1.00 39.28 180 ALA A CA 1
ATOM 1420 C C . ALA A 1 180 ? -5.261 -14.610 -4.335 1.00 39.28 180 ALA A C 1
ATOM 1422 O O . ALA A 1 180 ? -5.864 -13.770 -5.000 1.00 39.28 180 ALA A O 1
ATOM 1423 N N . LYS A 1 181 ? -5.626 -15.900 -4.319 1.00 38.38 181 LYS A N 1
ATOM 1424 C CA . LYS A 1 181 ? -6.780 -16.431 -5.068 1.00 38.38 181 LYS A CA 1
ATOM 1425 C C . LYS A 1 181 ? -8.106 -16.181 -4.340 1.00 38.38 181 LYS A C 1
ATOM 1427 O O . LYS A 1 181 ? -9.098 -15.864 -4.988 1.00 38.38 181 LYS A O 1
ATOM 1432 N N . ASN A 1 182 ? -8.115 -16.265 -3.008 1.00 34.69 182 ASN A N 1
ATOM 1433 C CA . ASN A 1 182 ? -9.304 -16.067 -2.171 1.00 34.69 182 ASN A CA 1
ATOM 1434 C C . ASN A 1 182 ? -9.680 -14.594 -1.973 1.00 34.69 182 ASN A C 1
ATOM 1436 O O . ASN A 1 182 ? -10.812 -14.310 -1.593 1.00 34.69 182 ASN A O 1
ATOM 1440 N N . LEU A 1 183 ? -8.780 -13.655 -2.284 1.00 41.47 183 LEU A N 1
ATOM 1441 C CA . LEU A 1 183 ? -9.085 -12.220 -2.319 1.00 41.47 183 LEU A CA 1
ATOM 1442 C C . LEU A 1 183 ? -9.949 -11.795 -3.518 1.00 41.47 183 LEU A C 1
ATOM 1444 O O . LEU A 1 183 ? -10.175 -10.605 -3.713 1.00 41.47 183 LEU A O 1
ATOM 1448 N N . GLY A 1 184 ? -10.436 -12.736 -4.334 1.00 29.44 184 GLY A N 1
ATOM 1449 C CA . GLY A 1 184 ? -11.345 -12.407 -5.430 1.00 29.44 184 GLY A CA 1
ATOM 1450 C C . GLY A 1 184 ? -10.699 -11.543 -6.513 1.00 29.44 184 GLY A C 1
ATOM 1451 O O . GLY A 1 184 ? -11.405 -10.832 -7.225 1.00 29.44 184 GLY A O 1
ATOM 1452 N N . PHE A 1 185 ? -9.375 -11.623 -6.689 1.00 38.31 185 PHE A N 1
ATOM 1453 C CA . PHE A 1 185 ? -8.731 -11.163 -7.918 1.00 38.31 185 PHE A CA 1
ATOM 1454 C C . PHE A 1 185 ? -9.110 -12.131 -9.049 1.00 38.31 185 PHE A C 1
ATOM 1456 O O . PHE A 1 185 ? -8.317 -12.966 -9.482 1.00 38.31 185 PHE A O 1
ATOM 1463 N N . GLN A 1 186 ? -10.353 -12.031 -9.533 1.00 31.89 186 GLN A N 1
ATOM 1464 C CA . GLN A 1 186 ? -10.627 -12.419 -10.908 1.00 31.89 186 GLN A CA 1
ATOM 1465 C C . GLN A 1 186 ? -9.692 -11.601 -11.789 1.00 31.89 186 GLN A C 1
ATOM 1467 O O . GLN A 1 186 ? -9.471 -10.415 -11.546 1.00 31.89 186 GLN A O 1
ATOM 1472 N N . ASP A 1 187 ? -9.114 -12.265 -12.778 1.00 34.38 187 ASP A N 1
ATOM 1473 C CA . ASP A 1 187 ? -8.269 -11.694 -13.810 1.00 34.38 187 ASP A CA 1
ATOM 1474 C C . ASP A 1 187 ? -8.951 -10.451 -14.413 1.00 34.38 187 ASP A C 1
ATOM 1476 O O . ASP A 1 187 ? -9.785 -10.541 -15.316 1.00 34.38 187 ASP A O 1
ATOM 1480 N N . PHE A 1 188 ? -8.676 -9.270 -13.844 1.00 30.44 188 PHE A N 1
ATOM 1481 C CA . PHE A 1 188 ? -9.286 -8.021 -14.279 1.00 30.44 188 PHE A CA 1
ATOM 1482 C C . PHE A 1 188 ? -8.641 -7.643 -15.610 1.00 30.44 188 PHE A C 1
ATOM 1484 O O . PHE A 1 188 ? -7.651 -6.901 -15.698 1.00 30.44 188 PHE A O 1
ATOM 1491 N N . ARG A 1 189 ? -9.230 -8.200 -16.670 1.00 28.00 189 ARG A N 1
ATOM 1492 C CA . ARG A 1 189 ? -9.148 -7.719 -18.039 1.00 28.00 189 ARG A CA 1
ATOM 1493 C C . ARG A 1 189 ? -9.804 -6.340 -18.021 1.00 28.00 189 ARG A C 1
ATOM 1495 O O . ARG A 1 189 ? -11.026 -6.222 -18.034 1.00 28.00 189 ARG A O 1
ATOM 1502 N N . ILE A 1 190 ? -8.984 -5.294 -17.929 1.00 29.97 190 ILE A N 1
ATOM 1503 C CA . ILE A 1 190 ? -9.437 -3.907 -18.062 1.00 29.97 190 ILE A CA 1
ATOM 1504 C C . ILE A 1 190 ? -10.251 -3.833 -19.359 1.00 29.97 190 ILE A C 1
ATOM 1506 O O . ILE A 1 190 ? -9.699 -4.012 -20.449 1.00 29.97 190 ILE A O 1
ATOM 1510 N N . ARG A 1 191 ? -11.569 -3.605 -19.257 1.00 27.33 191 ARG A N 1
ATOM 1511 C CA . ARG A 1 191 ? -12.379 -3.231 -20.419 1.00 27.33 191 ARG A CA 1
ATOM 1512 C C . ARG A 1 191 ? -11.732 -1.979 -21.001 1.00 27.33 191 ARG A C 1
ATOM 1514 O O . ARG A 1 191 ? -11.760 -0.922 -20.373 1.00 27.33 191 ARG A O 1
ATOM 1521 N N . LYS A 1 192 ? -11.173 -2.080 -22.212 1.00 29.84 192 LYS A N 1
ATOM 1522 C CA . LYS A 1 192 ? -10.978 -0.895 -23.049 1.00 29.84 192 LYS A CA 1
ATOM 1523 C C . LYS A 1 192 ? -12.344 -0.215 -23.142 1.00 29.84 192 LYS A C 1
ATOM 1525 O O . LYS A 1 192 ? -13.300 -0.839 -23.600 1.00 29.84 192 LYS A O 1
ATOM 1530 N N . LYS A 1 193 ? -12.446 1.040 -22.703 1.00 30.36 193 LYS A N 1
ATOM 1531 C CA . LYS A 1 193 ? -13.550 1.915 -23.104 1.00 30.36 193 LYS A CA 1
ATOM 1532 C C . LYS A 1 193 ? -13.479 2.023 -24.630 1.00 30.36 193 LYS A C 1
ATOM 1534 O O . LYS A 1 193 ? -12.625 2.720 -25.165 1.00 30.36 193 LYS A O 1
ATOM 1539 N N . GLY A 1 194 ? -14.302 1.241 -25.319 1.00 39.28 194 GLY A N 1
ATOM 1540 C CA . GLY A 1 194 ? -14.601 1.414 -26.731 1.00 39.28 194 GLY A CA 1
ATOM 1541 C C . GLY A 1 194 ? -15.809 2.325 -26.850 1.00 39.28 194 GLY A C 1
ATOM 1542 O O . GLY A 1 194 ? -16.893 1.958 -26.407 1.00 39.28 194 GLY A O 1
ATOM 1543 N N . THR A 1 195 ? -15.611 3.525 -27.383 1.00 30.55 195 THR A N 1
ATOM 1544 C CA . THR A 1 195 ? -16.649 4.432 -27.905 1.00 30.55 195 THR A CA 1
ATOM 1545 C C . THR A 1 195 ? -15.907 5.613 -28.528 1.00 30.55 195 THR A C 1
ATOM 1547 O O . THR A 1 195 ? -15.011 6.152 -27.894 1.00 30.55 195 THR A O 1
ATOM 1550 N N . SER A 1 196 ? -16.171 6.108 -29.728 1.00 32.31 196 SER A N 1
ATOM 1551 C CA . SER A 1 196 ? -16.891 5.647 -30.914 1.00 32.31 196 SER A CA 1
ATOM 1552 C C . SER A 1 196 ? -16.430 6.615 -32.000 1.00 32.31 196 SER A C 1
ATOM 1554 O O . SER A 1 196 ? -16.390 7.821 -31.753 1.00 32.31 196 SER A O 1
ATOM 1556 N N . ALA A 1 197 ? -16.093 6.118 -33.187 1.00 38.00 197 ALA A N 1
ATOM 1557 C CA . ALA A 1 197 ? -15.989 6.969 -34.361 1.00 38.00 197 ALA A CA 1
ATOM 1558 C C . ALA A 1 197 ? -17.366 7.615 -34.594 1.00 38.00 197 ALA A C 1
ATOM 1560 O O . ALA A 1 197 ? -18.354 6.918 -34.826 1.00 38.00 197 ALA A O 1
ATOM 1561 N N . GLY A 1 198 ? -17.444 8.934 -34.441 1.00 31.84 198 GLY A N 1
ATOM 1562 C CA . GLY A 1 198 ? -18.612 9.739 -34.773 1.00 31.84 198 GLY A CA 1
ATOM 1563 C C . GLY A 1 198 ? -18.413 10.345 -36.151 1.00 31.84 198 GLY A C 1
ATOM 1564 O O . GLY A 1 198 ? -17.731 11.352 -36.292 1.00 31.84 198 GLY A O 1
ATOM 1565 N N . ARG A 1 199 ? -18.992 9.688 -37.154 1.00 38.09 199 ARG A N 1
ATOM 1566 C CA . ARG A 1 199 ? -19.210 10.195 -38.508 1.00 38.09 199 ARG A CA 1
ATOM 1567 C C . ARG A 1 199 ? -20.159 11.401 -38.441 1.00 38.09 199 ARG A C 1
ATOM 1569 O O . ARG A 1 199 ? -21.266 11.260 -37.923 1.00 38.09 199 ARG A O 1
ATOM 1576 N N . LYS A 1 200 ? -19.747 12.535 -38.998 1.00 42.19 200 LYS A N 1
ATOM 1577 C CA . LYS A 1 200 ? -20.616 13.473 -39.713 1.00 42.19 200 LYS A CA 1
ATOM 1578 C C . LYS A 1 200 ? -19.873 13.921 -40.957 1.00 42.19 200 LYS A C 1
ATOM 1580 O O . LYS A 1 200 ? -18.655 14.162 -40.828 1.00 42.19 200 LYS A O 1
#

Nearest PDB structures (foldseek):
  8b7d-assembly1_A  TM=6.952E-01  e=2.152E-05  Homo sapiens
  1tza-assembly1_A  TM=5.867E-01  e=5.020E-03  Shewanella oneidensis MR-1
  7cwd-assembly1_A  TM=6.208E-01  e=4.267E-02  Niallia circulans

pLDDT: mean 70.64, std 19.7, range [27.33, 89.12]

Solvent-accessible surface area (backbone atoms only — not comparable to full-atom values): 11707 Å² total; per-residue (Å²): 139,83,88,81,70,86,70,75,58,48,73,42,83,78,43,51,36,78,74,46,78,45,76,41,72,71,97,54,54,23,40,30,41,29,37,39,37,32,33,37,43,31,33,82,38,88,46,31,33,45,33,44,44,37,38,36,36,36,23,47,90,88,41,78,65,49,70,26,59,22,67,62,49,72,29,51,45,62,26,70,36,81,44,63,29,67,33,76,34,70,66,52,59,86,47,78,66,53,58,53,49,53,49,26,53,71,73,28,46,41,67,36,38,34,40,36,37,40,44,32,35,36,34,57,101,88,50,74,44,82,44,77,37,37,38,40,32,44,34,33,32,27,67,76,79,42,37,73,77,45,75,51,76,47,58,68,86,60,78,76,60,79,83,66,78,78,72,85,88,89,78,99,71,78,74,60,93,50,56,72,63,73,68,65,64,63,86,79,72,76,76,75,87,82,81,73,93,78,88,129